Protein AF-A0A7S1SU27-F1 (afdb_monomer_lite)

pLDDT: mean 79.56, std 18.79, range [28.77, 98.06]

InterPro domains:
  IPR039604 Nuclear segregation protein Bfr1 [PTHR31027] (27-181)

Organism: NCBI:txid63592

Sequence (183 aa):
MAESTLVDNGAAAPEVAPVDAPPALPTEKLKRIPKPDETEYNAKFVKLNAEIQSKRARVAEIKEVLDNFHERRKGGGSGEGAELRNKISDEKARFASVLAKKNQLRDQLERINKHRDELRSQAKATKDKNQYMKQEDIDEKMAKLQHKLEHTSLTLNEEKQVLQQLKDLERMRATVDQYADAM

Radius of gyration: 62.74 Å; chains: 1; bounding box: 103×68×158 Å

Structure (mmCIF, N/CA/C/O backbone):
data_AF-A0A7S1SU27-F1
#
_entry.id   AF-A0A7S1SU27-F1
#
loop_
_atom_site.group_PDB
_atom_site.id
_atom_site.type_symbol
_atom_site.label_atom_id
_atom_site.label_alt_id
_atom_site.label_comp_id
_atom_site.label_asym_id
_atom_site.label_entity_id
_atom_site.label_seq_id
_atom_site.pdbx_PDB_ins_code
_atom_site.Cartn_x
_atom_site.Cartn_y
_atom_site.Cartn_z
_atom_site.occupancy
_atom_site.B_iso_or_equiv
_atom_site.auth_seq_id
_atom_site.auth_comp_id
_atom_site.auth_asym_id
_atom_site.auth_atom_id
_atom_site.pdbx_PDB_model_num
ATOM 1 N N . MET A 1 1 ? 49.991 -59.403 -55.247 1.00 41.91 1 MET A N 1
ATOM 2 C CA . MET A 1 1 ? 48.532 -59.586 -55.373 1.00 41.91 1 MET A CA 1
ATOM 3 C C . MET A 1 1 ? 48.075 -58.524 -56.377 1.00 41.91 1 MET A C 1
ATOM 5 O O . MET A 1 1 ? 47.870 -57.396 -55.967 1.00 41.91 1 MET A O 1
ATOM 9 N N . ALA A 1 2 ? 48.234 -58.642 -57.698 1.00 35.25 2 ALA A N 1
ATOM 10 C CA . ALA A 1 2 ? 47.907 -59.711 -58.650 1.00 35.25 2 ALA A CA 1
ATOM 11 C C . ALA A 1 2 ? 46.412 -60.077 -58.648 1.00 35.25 2 ALA A C 1
ATOM 13 O O . ALA A 1 2 ? 45.981 -60.702 -57.690 1.00 35.25 2 ALA A O 1
ATOM 14 N N . GLU A 1 3 ? 45.720 -59.630 -59.713 1.00 34.38 3 GLU A N 1
ATOM 15 C CA . GLU A 1 3 ? 44.517 -60.143 -60.427 1.00 34.38 3 GLU A CA 1
ATOM 16 C C . GLU A 1 3 ? 43.702 -58.926 -60.929 1.00 34.38 3 GLU A C 1
ATOM 18 O O . GLU A 1 3 ? 43.140 -58.195 -60.126 1.00 34.38 3 GLU A O 1
ATOM 23 N N . SER A 1 4 ? 43.762 -58.452 -62.184 1.00 35.06 4 SER A N 1
ATOM 24 C CA . SER A 1 4 ? 43.655 -59.051 -63.534 1.00 35.06 4 SER A CA 1
ATOM 25 C C . SER A 1 4 ? 42.274 -59.616 -63.875 1.00 35.06 4 SER A C 1
ATOM 27 O O . SER A 1 4 ? 41.917 -60.671 -63.379 1.00 35.06 4 SER A O 1
ATOM 29 N N . THR A 1 5 ? 41.568 -58.941 -64.790 1.00 36.16 5 THR A N 1
ATOM 30 C CA . THR A 1 5 ? 40.707 -59.473 -65.879 1.00 36.16 5 THR A CA 1
ATOM 31 C C . THR A 1 5 ? 40.305 -58.249 -66.724 1.00 36.16 5 THR A C 1
ATOM 33 O O . THR A 1 5 ? 39.529 -57.413 -66.283 1.00 36.16 5 THR A O 1
ATOM 36 N N . LEU A 1 6 ? 40.997 -57.864 -67.800 1.00 35.94 6 LEU A N 1
ATOM 37 C CA . LEU A 1 6 ? 41.164 -58.497 -69.115 1.00 35.94 6 LEU A CA 1
ATOM 38 C C . LEU A 1 6 ? 39.844 -58.978 -69.745 1.00 35.94 6 LEU A C 1
ATOM 40 O O . LEU A 1 6 ? 39.336 -60.038 -69.392 1.00 35.94 6 LEU A O 1
ATOM 44 N N . VAL A 1 7 ? 39.355 -58.213 -70.727 1.00 38.84 7 VAL A N 1
ATOM 45 C CA . VAL A 1 7 ? 38.545 -58.720 -71.843 1.00 38.84 7 VAL A CA 1
ATOM 46 C C . VAL A 1 7 ? 39.281 -58.359 -73.134 1.00 38.84 7 VAL A C 1
ATOM 48 O O . VAL A 1 7 ? 39.174 -57.264 -73.677 1.00 38.84 7 VAL A O 1
ATOM 51 N N . ASP A 1 8 ? 40.121 -59.316 -73.502 1.00 31.44 8 ASP A N 1
ATOM 52 C CA . ASP A 1 8 ? 40.536 -59.749 -74.839 1.00 31.44 8 ASP A CA 1
ATOM 53 C C . ASP A 1 8 ? 39.273 -60.311 -75.558 1.00 31.44 8 ASP A C 1
ATOM 55 O O . ASP A 1 8 ? 38.344 -60.733 -74.874 1.00 31.44 8 ASP A O 1
ATOM 59 N N . ASN A 1 9 ? 39.065 -60.399 -76.873 1.00 36.81 9 ASN A N 1
ATOM 60 C CA . ASN A 1 9 ? 39.915 -60.384 -78.058 1.00 36.81 9 ASN A CA 1
ATOM 61 C C . ASN A 1 9 ? 38.996 -60.364 -79.306 1.00 36.81 9 ASN A C 1
ATOM 63 O O . ASN A 1 9 ? 37.795 -60.623 -79.192 1.00 36.81 9 ASN A O 1
ATOM 67 N N . GLY A 1 10 ? 39.573 -60.221 -80.502 1.00 28.77 10 GLY A N 1
ATOM 68 C CA . GLY A 1 10 ? 38.924 -60.613 -81.762 1.00 28.77 10 GLY A CA 1
ATOM 69 C C . GLY A 1 10 ? 39.286 -59.703 -82.938 1.00 28.77 10 GLY A C 1
ATOM 70 O O . GLY A 1 10 ? 38.460 -58.914 -83.370 1.00 28.77 10 GLY A O 1
ATOM 71 N N . ALA A 1 11 ? 40.559 -59.604 -83.323 1.00 29.97 11 ALA A N 1
ATOM 72 C CA . ALA A 1 11 ? 41.249 -60.501 -84.263 1.00 29.97 11 ALA A CA 1
ATOM 73 C C . ALA A 1 11 ? 40.956 -60.193 -85.744 1.00 29.97 11 ALA A C 1
ATOM 75 O O . ALA A 1 11 ? 39.855 -60.430 -86.226 1.00 29.97 11 ALA A O 1
ATOM 76 N N . ALA A 1 12 ? 41.985 -59.716 -86.454 1.00 30.72 12 ALA A N 1
ATOM 77 C CA . ALA A 1 12 ? 42.552 -60.333 -87.664 1.00 30.72 12 ALA A CA 1
ATOM 78 C C . ALA A 1 12 ? 43.347 -59.287 -88.469 1.00 30.72 12 ALA A C 1
ATOM 80 O O . ALA A 1 12 ? 42.782 -58.360 -89.042 1.00 30.72 12 ALA A O 1
ATOM 81 N N . ALA A 1 13 ? 44.667 -59.461 -88.530 1.00 39.56 13 ALA A N 1
ATOM 82 C CA . ALA A 1 13 ? 45.466 -58.989 -89.662 1.00 39.56 13 ALA A CA 1
ATOM 83 C C . ALA A 1 13 ? 45.297 -60.006 -90.811 1.00 39.56 13 ALA A C 1
ATOM 85 O O . ALA A 1 13 ? 45.023 -61.176 -90.516 1.00 39.56 13 ALA A O 1
ATOM 86 N N . PRO A 1 14 ? 45.478 -59.619 -92.089 1.00 42.91 14 PRO A N 1
ATOM 87 C CA . PRO A 1 14 ? 46.850 -59.682 -92.605 1.00 42.91 14 PRO A CA 1
ATOM 88 C C . PRO A 1 14 ? 47.215 -58.663 -93.725 1.00 42.91 14 PRO A C 1
ATOM 90 O O . PRO A 1 14 ? 46.366 -58.151 -94.441 1.00 42.91 14 PRO A O 1
ATOM 93 N N . GLU A 1 15 ? 48.531 -58.451 -93.863 1.00 33.91 15 GLU A N 1
ATOM 94 C CA . GLU A 1 15 ? 49.289 -58.394 -95.135 1.00 33.91 15 GLU A CA 1
ATOM 95 C C . GLU A 1 15 ? 49.381 -57.107 -96.005 1.00 33.91 15 GLU A C 1
ATOM 97 O O . GLU A 1 15 ? 48.492 -56.720 -96.750 1.00 33.91 15 GLU A O 1
ATOM 102 N N . VAL A 1 16 ? 50.568 -56.491 -95.891 1.00 40.72 16 VAL A N 1
ATOM 103 C CA . VAL A 1 16 ? 51.474 -55.833 -96.868 1.00 40.72 16 VAL A CA 1
ATOM 104 C C . VAL A 1 16 ? 50.979 -55.508 -98.297 1.00 40.72 16 VAL A C 1
ATOM 106 O O . VAL A 1 16 ? 50.759 -56.410 -99.094 1.00 40.72 16 VAL A O 1
ATOM 109 N N . ALA A 1 17 ? 51.021 -54.222 -98.684 1.00 37.31 17 ALA A N 1
ATOM 110 C CA . ALA A 1 17 ? 51.898 -53.648 -99.735 1.00 37.31 17 ALA A CA 1
ATOM 111 C C . ALA A 1 17 ? 51.517 -52.175 -100.054 1.00 37.31 17 ALA A C 1
ATOM 113 O O . ALA A 1 17 ? 50.343 -51.818 -99.967 1.00 37.31 17 ALA A O 1
ATOM 114 N N . PRO A 1 18 ? 52.492 -51.300 -100.380 1.00 59.22 18 PRO A N 1
ATOM 115 C CA . PRO A 1 18 ? 52.319 -49.847 -100.512 1.00 59.22 18 PRO A CA 1
ATOM 116 C C . PRO A 1 18 ? 51.858 -49.471 -101.923 1.00 59.22 18 PRO A C 1
ATOM 118 O O . PRO A 1 18 ? 52.180 -50.225 -102.827 1.00 59.22 18 PRO A O 1
ATOM 121 N N . VAL A 1 19 ? 51.198 -48.317 -102.124 1.00 42.12 19 VAL A N 1
ATOM 122 C CA . VAL A 1 19 ? 51.222 -47.514 -103.374 1.00 42.12 19 VAL A CA 1
ATOM 123 C C . VAL A 1 19 ? 50.411 -46.206 -103.200 1.00 42.12 19 VAL A C 1
ATOM 125 O O . VAL A 1 19 ? 49.267 -46.224 -102.758 1.00 42.12 19 VAL A O 1
ATOM 128 N N . ASP A 1 20 ? 51.071 -45.102 -103.567 1.00 38.12 20 ASP A N 1
ATOM 129 C CA . ASP A 1 20 ? 50.595 -43.795 -104.062 1.00 38.12 20 ASP A CA 1
ATOM 130 C C . ASP A 1 20 ? 49.730 -42.824 -103.217 1.00 38.12 20 ASP A C 1
ATOM 132 O O . ASP A 1 20 ? 48.547 -43.017 -102.951 1.00 38.12 20 ASP A O 1
ATOM 136 N N . ALA A 1 21 ? 50.336 -41.660 -102.927 1.00 48.28 21 ALA A N 1
ATOM 137 C CA . ALA A 1 21 ? 49.685 -40.344 -102.763 1.00 48.28 21 ALA A CA 1
ATOM 138 C C . ALA A 1 21 ? 48.963 -39.936 -104.072 1.00 48.28 21 ALA A C 1
ATOM 140 O O . ALA A 1 21 ? 49.440 -40.396 -105.112 1.00 48.28 21 ALA A O 1
ATOM 141 N N . PRO A 1 22 ? 47.919 -39.057 -104.137 1.00 58.88 22 PRO A N 1
ATOM 142 C CA . PRO A 1 22 ? 47.806 -37.678 -103.573 1.00 58.88 22 PRO A CA 1
ATOM 143 C C . PRO A 1 22 ? 46.313 -37.332 -103.171 1.00 58.88 22 PRO A C 1
ATOM 145 O O . PRO A 1 22 ? 45.544 -38.288 -103.121 1.00 58.88 22 PRO A O 1
ATOM 148 N N . PRO A 1 23 ? 45.796 -36.101 -102.846 1.00 51.00 23 PRO A N 1
ATOM 149 C CA . PRO A 1 23 ? 46.215 -34.735 -103.201 1.00 51.00 23 PRO A CA 1
ATOM 150 C C . PRO A 1 23 ? 46.301 -33.699 -102.056 1.00 51.00 23 PRO A C 1
ATOM 152 O O . PRO A 1 23 ? 45.748 -33.833 -100.967 1.00 51.00 23 PRO A O 1
ATOM 155 N N . ALA A 1 24 ? 47.038 -32.625 -102.346 1.00 59.78 24 ALA A N 1
ATOM 156 C CA . ALA A 1 24 ? 47.302 -31.501 -101.459 1.00 59.78 24 ALA A CA 1
ATOM 157 C C . ALA A 1 24 ? 46.032 -30.694 -101.131 1.00 59.78 24 ALA A C 1
ATOM 159 O O . ALA A 1 24 ? 45.360 -30.177 -102.023 1.00 59.78 24 ALA A O 1
ATOM 160 N N . LEU A 1 25 ? 45.751 -30.534 -99.835 1.00 59.53 25 LEU A N 1
ATOM 161 C CA . LEU A 1 25 ? 44.764 -29.580 -99.332 1.00 59.53 25 LEU A CA 1
ATOM 162 C C . LEU A 1 25 ? 45.305 -28.147 -99.503 1.00 59.53 25 LEU A C 1
ATOM 164 O O . LEU A 1 25 ? 46.462 -27.899 -99.146 1.00 59.53 25 LEU A O 1
ATOM 168 N N . PRO A 1 26 ? 44.507 -27.188 -100.006 1.00 59.88 26 PRO A N 1
ATOM 169 C CA . PRO A 1 26 ? 44.929 -25.797 -100.104 1.00 59.88 26 PRO A CA 1
ATOM 170 C C . PRO A 1 26 ? 45.146 -25.214 -98.701 1.00 59.88 26 PRO A C 1
ATOM 172 O O . PRO A 1 26 ? 44.207 -24.881 -97.983 1.00 59.88 26 PRO A O 1
ATOM 175 N N . THR A 1 27 ? 46.410 -25.092 -98.295 1.00 59.31 27 THR A N 1
ATOM 176 C CA . THR A 1 27 ? 46.816 -24.411 -97.061 1.00 59.31 27 THR A CA 1
ATOM 177 C C . THR A 1 27 ? 46.818 -22.902 -97.280 1.00 59.31 27 THR A C 1
ATOM 179 O O . THR A 1 27 ? 47.875 -22.267 -97.345 1.00 59.31 27 THR A O 1
ATOM 182 N N . GLU A 1 28 ? 45.635 -22.307 -97.401 1.00 62.88 28 GLU A N 1
ATOM 183 C CA . GLU A 1 28 ? 45.497 -20.863 -97.250 1.00 62.88 28 GLU A CA 1
ATOM 184 C C . GLU A 1 28 ? 45.669 -20.551 -95.757 1.00 62.88 28 GLU A C 1
ATOM 186 O O . GLU A 1 28 ? 44.796 -20.800 -94.926 1.00 62.88 28 GLU A O 1
ATOM 191 N N . LYS A 1 29 ? 46.879 -20.127 -95.376 1.00 61.28 29 LYS A N 1
ATOM 192 C CA . LYS A 1 29 ? 47.226 -19.825 -93.983 1.00 61.28 29 LYS A CA 1
ATOM 193 C C . LYS A 1 29 ? 46.301 -18.712 -93.485 1.00 61.28 29 LYS A C 1
ATOM 195 O O . LYS A 1 29 ? 46.502 -17.549 -93.829 1.00 61.28 29 LYS A O 1
ATOM 200 N N . LEU A 1 30 ? 45.320 -19.067 -92.653 1.00 65.31 30 LEU A N 1
ATOM 201 C CA . LEU A 1 30 ? 44.521 -18.118 -91.878 1.00 65.31 30 LEU A CA 1
ATOM 202 C C . LEU A 1 30 ? 45.473 -17.104 -91.227 1.00 65.31 30 LEU A C 1
ATOM 204 O O . LEU A 1 30 ? 46.401 -17.488 -90.506 1.00 65.31 30 LEU A O 1
ATOM 208 N N . LYS A 1 31 ? 45.280 -15.811 -91.518 1.00 64.94 31 LYS A N 1
ATOM 209 C CA . LYS A 1 31 ? 46.059 -14.731 -90.900 1.00 64.94 31 LYS A CA 1
ATOM 210 C C . LYS A 1 31 ? 45.922 -14.876 -89.386 1.00 64.94 31 LYS A C 1
ATOM 212 O O . LYS A 1 31 ? 44.816 -14.782 -88.857 1.00 64.94 31 LYS A O 1
ATOM 217 N N . ARG A 1 32 ? 47.035 -15.145 -88.696 1.00 65.56 32 ARG A N 1
ATOM 218 C CA . ARG A 1 32 ? 47.059 -15.204 -87.231 1.00 65.56 32 ARG A CA 1
ATOM 219 C C . ARG A 1 32 ? 46.530 -13.873 -86.706 1.00 65.56 32 ARG A C 1
ATOM 221 O O . ARG A 1 32 ? 47.087 -12.827 -87.035 1.00 65.56 32 ARG A O 1
ATOM 228 N N . ILE A 1 33 ? 45.460 -13.932 -85.919 1.00 65.75 33 ILE A N 1
ATOM 229 C CA . ILE A 1 33 ? 44.966 -12.785 -85.159 1.00 65.75 33 ILE A CA 1
ATOM 230 C C . ILE A 1 33 ? 46.157 -12.270 -84.331 1.00 65.75 33 ILE A C 1
ATOM 232 O O . ILE A 1 33 ? 46.871 -13.097 -83.745 1.00 65.75 33 ILE A O 1
ATOM 236 N N . PRO A 1 34 ? 46.442 -10.956 -84.331 1.00 69.38 34 PRO A N 1
ATOM 237 C CA . PRO A 1 34 ? 47.524 -10.413 -83.522 1.00 69.38 34 PRO A CA 1
ATOM 238 C C . PRO A 1 34 ? 47.291 -10.794 -82.059 1.00 69.38 34 PRO A C 1
ATOM 240 O O . PRO A 1 34 ? 46.158 -10.763 -81.574 1.00 69.38 34 PRO A O 1
ATOM 243 N N . LYS A 1 35 ? 48.362 -11.211 -81.369 1.00 67.25 35 LYS A N 1
ATOM 244 C CA . LYS A 1 35 ? 48.304 -11.451 -79.923 1.00 67.25 35 LYS A CA 1
ATOM 245 C C . LYS A 1 35 ? 47.726 -10.188 -79.268 1.00 67.25 35 LYS A C 1
ATOM 247 O O . LYS A 1 35 ? 48.153 -9.105 -79.664 1.00 67.25 35 LYS A O 1
ATOM 252 N N . PRO A 1 36 ? 46.770 -10.304 -78.329 1.00 72.88 36 PRO A N 1
ATOM 253 C CA . PRO A 1 36 ? 46.255 -9.143 -77.615 1.00 72.88 36 PRO A CA 1
ATOM 254 C C . PRO A 1 36 ? 47.417 -8.310 -77.075 1.00 72.88 36 PRO A C 1
ATOM 256 O O . PRO A 1 36 ? 48.337 -8.884 -76.493 1.00 72.88 36 PRO A O 1
ATOM 259 N N . ASP A 1 37 ? 47.385 -6.993 -77.281 1.00 73.06 37 ASP A N 1
ATOM 260 C CA . ASP A 1 37 ? 48.418 -6.093 -76.774 1.00 73.06 37 ASP A CA 1
ATOM 261 C C . ASP A 1 37 ? 48.481 -6.201 -75.244 1.00 73.06 37 ASP A C 1
ATOM 263 O O . ASP A 1 37 ? 47.636 -5.679 -74.508 1.00 73.06 37 ASP A O 1
ATOM 267 N N . GLU A 1 38 ? 49.486 -6.933 -74.757 1.00 76.75 38 GLU A N 1
ATOM 268 C CA . GLU A 1 38 ? 49.673 -7.257 -73.338 1.00 76.75 38 GLU A CA 1
ATOM 269 C C . GLU A 1 38 ? 49.794 -5.984 -72.488 1.00 76.75 38 GLU A C 1
ATOM 271 O O . GLU A 1 38 ? 49.382 -5.951 -71.330 1.00 76.75 38 GLU A O 1
ATOM 276 N N . THR A 1 39 ? 50.292 -4.899 -73.081 1.00 79.50 39 THR A N 1
ATOM 277 C CA . THR A 1 39 ? 50.416 -3.576 -72.462 1.00 79.50 39 THR A CA 1
ATOM 278 C C . THR A 1 39 ? 49.055 -2.944 -72.167 1.00 79.50 39 THR A C 1
ATOM 280 O O . THR A 1 39 ? 48.822 -2.478 -71.049 1.00 79.50 39 THR A O 1
ATOM 283 N N . GLU A 1 40 ? 48.120 -2.974 -73.119 1.00 81.19 40 GLU A N 1
ATOM 284 C CA . GLU A 1 40 ? 46.766 -2.447 -72.935 1.00 81.19 40 GLU A CA 1
ATOM 285 C C . GLU A 1 40 ? 45.943 -3.308 -71.977 1.00 81.19 40 GLU A C 1
ATOM 287 O O . GLU A 1 40 ? 45.156 -2.791 -71.177 1.00 81.19 40 GLU A O 1
ATOM 292 N N . TYR A 1 41 ? 46.132 -4.626 -72.036 1.00 84.06 41 TYR A N 1
ATOM 293 C CA . TYR A 1 41 ? 45.492 -5.565 -71.123 1.00 84.06 41 TYR A CA 1
ATOM 294 C C . TYR A 1 41 ? 45.966 -5.355 -69.680 1.00 84.06 41 TYR A C 1
ATOM 296 O O . TYR A 1 41 ? 45.142 -5.202 -68.775 1.00 84.06 41 TYR A O 1
ATOM 304 N N . ASN A 1 42 ? 47.279 -5.241 -69.466 1.00 85.69 42 ASN A N 1
ATOM 305 C CA . ASN A 1 42 ? 47.852 -4.962 -68.151 1.00 85.69 42 ASN A CA 1
ATOM 306 C C . ASN A 1 42 ? 47.423 -3.583 -67.629 1.00 85.69 42 ASN A C 1
ATOM 308 O O . ASN A 1 42 ? 47.076 -3.455 -66.455 1.00 85.69 42 ASN A O 1
ATOM 312 N N . ALA A 1 43 ? 47.341 -2.564 -68.490 1.00 86.38 43 ALA A N 1
ATOM 313 C CA . ALA A 1 43 ? 46.811 -1.253 -68.113 1.00 86.38 43 ALA A CA 1
ATOM 314 C C . ALA A 1 43 ? 45.338 -1.319 -67.658 1.00 86.38 43 ALA A C 1
ATOM 316 O O . ALA A 1 43 ? 44.971 -0.689 -66.663 1.00 86.38 43 ALA A O 1
ATOM 317 N N . LYS A 1 44 ? 44.487 -2.100 -68.340 1.00 89.00 44 LYS A N 1
ATOM 318 C CA . LYS A 1 44 ? 43.090 -2.337 -67.925 1.00 89.00 44 LYS A CA 1
ATOM 319 C C . LYS A 1 44 ? 43.015 -3.124 -66.614 1.00 89.00 44 LYS A C 1
ATOM 321 O O . LYS A 1 44 ? 42.213 -2.782 -65.749 1.00 89.00 44 LYS A O 1
ATOM 326 N N . PHE A 1 45 ? 43.879 -4.122 -66.435 1.00 90.75 45 PHE A N 1
ATOM 327 C CA . PHE A 1 45 ? 43.964 -4.917 -65.210 1.00 90.75 45 PHE A CA 1
ATOM 328 C C . PHE A 1 45 ? 44.378 -4.073 -63.998 1.00 90.75 45 PHE A C 1
ATOM 330 O O . PHE A 1 45 ? 43.773 -4.186 -62.935 1.00 90.75 45 PHE A O 1
ATOM 337 N N . VAL A 1 46 ? 45.358 -3.179 -64.151 1.00 92.31 46 VAL A N 1
ATOM 338 C CA . VAL A 1 46 ? 45.772 -2.251 -63.086 1.00 92.31 46 VAL A CA 1
ATOM 339 C C . VAL A 1 46 ? 44.630 -1.304 -62.711 1.00 92.31 46 VAL A C 1
ATOM 341 O O . VAL A 1 46 ? 44.357 -1.133 -61.524 1.00 92.31 46 VAL A O 1
ATOM 344 N N . LYS A 1 47 ? 43.912 -0.747 -63.697 1.00 92.88 47 LYS A N 1
ATOM 345 C CA . LYS A 1 47 ? 42.743 0.118 -63.448 1.00 92.88 47 LYS A CA 1
ATOM 346 C C . LYS A 1 47 ? 41.630 -0.618 -62.697 1.00 92.88 47 LYS A C 1
ATOM 348 O O . LYS A 1 47 ? 41.172 -0.137 -61.665 1.00 92.88 47 LYS A O 1
ATOM 353 N N . LEU A 1 48 ? 41.250 -1.810 -63.160 1.00 93.38 48 LEU A N 1
ATOM 354 C CA . LEU A 1 48 ? 40.222 -2.627 -62.508 1.00 93.38 48 LEU A CA 1
ATOM 355 C C . LEU A 1 48 ? 40.627 -3.032 -61.088 1.00 93.38 48 LEU A C 1
ATOM 357 O O . LEU A 1 48 ? 39.810 -2.964 -60.173 1.00 93.38 48 LEU A O 1
ATOM 361 N N . ASN A 1 49 ? 41.890 -3.402 -60.869 1.00 93.94 49 ASN A N 1
ATOM 362 C CA . ASN A 1 49 ? 42.371 -3.712 -59.525 1.00 93.94 49 ASN A CA 1
ATOM 363 C C . ASN A 1 49 ? 42.373 -2.486 -58.610 1.00 93.94 49 ASN A C 1
ATOM 365 O O . ASN A 1 49 ? 41.996 -2.616 -57.448 1.00 93.94 49 ASN A O 1
ATOM 369 N N . ALA A 1 50 ? 42.735 -1.303 -59.111 1.00 94.12 50 ALA A N 1
ATOM 370 C CA . ALA A 1 50 ? 42.657 -0.070 -58.332 1.00 94.12 50 ALA A CA 1
ATOM 371 C C . ALA A 1 50 ? 41.209 0.234 -57.899 1.00 94.12 50 ALA A C 1
ATOM 373 O O . ALA A 1 50 ? 40.962 0.540 -56.731 1.00 94.12 50 ALA A O 1
ATOM 374 N N . GLU A 1 51 ? 40.235 0.060 -58.797 1.00 95.00 51 GLU A N 1
ATOM 375 C CA . GLU A 1 51 ? 38.811 0.207 -58.470 1.00 95.00 51 GLU A CA 1
ATOM 376 C C . GLU A 1 51 ? 38.324 -0.839 -57.458 1.00 95.00 51 GLU A C 1
ATOM 378 O O . GLU A 1 51 ? 37.574 -0.510 -56.536 1.00 95.00 51 GLU A O 1
ATOM 383 N N . ILE A 1 52 ? 38.756 -2.098 -57.593 1.00 94.75 52 ILE A N 1
ATOM 384 C CA . ILE A 1 52 ? 38.430 -3.169 -56.641 1.00 94.75 52 ILE A CA 1
ATOM 385 C C . ILE A 1 52 ? 38.969 -2.827 -55.253 1.00 94.75 52 ILE A C 1
ATOM 387 O O . ILE A 1 52 ? 38.244 -2.982 -54.270 1.00 94.75 52 ILE A O 1
ATOM 391 N N . GLN A 1 53 ? 40.210 -2.347 -55.157 1.00 95.44 53 GLN A N 1
ATOM 392 C CA . GLN A 1 53 ? 40.799 -1.970 -53.873 1.00 95.44 53 GLN A CA 1
ATOM 393 C C . GLN A 1 53 ? 40.081 -0.770 -53.249 1.00 95.44 53 GLN A C 1
ATOM 395 O O . GLN A 1 53 ? 39.762 -0.813 -52.064 1.00 95.44 53 GLN A O 1
ATOM 400 N N . SER A 1 54 ? 39.719 0.245 -54.042 1.00 95.44 54 SER A N 1
ATOM 401 C CA . SER A 1 54 ? 38.912 1.377 -53.566 1.00 95.44 54 SER A CA 1
ATOM 402 C C . SER A 1 54 ? 37.546 0.927 -53.026 1.00 95.44 54 SER A C 1
ATOM 404 O O . SER A 1 54 ? 37.151 1.302 -51.921 1.00 95.44 54 SER A O 1
ATOM 406 N N . LYS A 1 55 ? 36.840 0.048 -53.750 1.00 95.75 55 LYS A N 1
ATOM 407 C CA . LYS A 1 55 ? 35.546 -0.494 -53.303 1.00 95.75 55 LYS A CA 1
ATOM 408 C C . LYS A 1 55 ? 35.687 -1.373 -52.059 1.00 95.75 55 LYS A C 1
ATOM 410 O O . LYS A 1 55 ? 34.836 -1.307 -51.177 1.00 95.75 55 LYS A O 1
ATOM 415 N N . ARG A 1 56 ? 36.755 -2.171 -51.953 1.00 95.50 56 ARG A N 1
ATOM 416 C CA . ARG A 1 56 ? 37.050 -2.977 -50.755 1.00 95.50 56 ARG A CA 1
ATOM 417 C C . ARG A 1 56 ? 37.334 -2.103 -49.538 1.00 95.50 56 ARG A C 1
ATOM 419 O O . ARG A 1 56 ? 36.783 -2.392 -48.480 1.00 95.50 56 ARG A O 1
ATOM 426 N N . ALA A 1 57 ? 38.110 -1.031 -49.699 1.00 95.69 57 ALA A N 1
ATOM 427 C CA . ALA A 1 57 ? 38.345 -0.050 -48.642 1.00 95.69 57 ALA A CA 1
ATOM 428 C C . ALA A 1 57 ? 37.023 0.575 -48.177 1.00 95.69 57 ALA A C 1
ATOM 430 O O . ALA A 1 57 ? 36.716 0.561 -46.990 1.00 95.69 57 ALA A O 1
ATOM 431 N N . ARG A 1 58 ? 36.161 0.983 -49.119 1.00 95.94 58 ARG A N 1
ATOM 432 C CA . ARG A 1 58 ? 34.844 1.534 -48.782 1.00 95.94 58 ARG A CA 1
ATOM 433 C C . ARG A 1 58 ? 33.945 0.541 -48.042 1.00 95.94 58 ARG A C 1
ATOM 435 O O . ARG A 1 58 ? 33.221 0.921 -47.128 1.00 95.94 58 ARG A O 1
ATOM 442 N N . VAL A 1 59 ? 33.968 -0.733 -48.430 1.00 95.50 59 VAL A N 1
ATOM 443 C CA . VAL A 1 59 ? 33.218 -1.785 -47.729 1.00 95.50 59 VAL A CA 1
ATOM 444 C C . VAL A 1 59 ? 33.766 -2.010 -46.320 1.00 95.50 59 VAL A C 1
ATOM 446 O O . VAL A 1 59 ? 32.970 -2.222 -45.410 1.00 95.50 59 VAL A O 1
ATOM 449 N N . ALA A 1 60 ? 35.085 -1.957 -46.125 1.00 95.62 60 ALA A N 1
ATOM 450 C CA . ALA A 1 60 ? 35.693 -2.059 -44.800 1.00 95.62 60 ALA A CA 1
ATOM 451 C C . ALA A 1 60 ? 35.259 -0.894 -43.896 1.00 95.62 60 ALA A C 1
ATOM 453 O O . ALA A 1 60 ? 34.751 -1.142 -42.809 1.00 95.62 60 ALA A O 1
ATOM 454 N N . GLU A 1 61 ? 35.314 0.346 -44.390 1.00 95.69 61 GLU A N 1
ATOM 455 C CA . GLU A 1 61 ? 34.825 1.529 -43.663 1.00 95.69 61 GLU A CA 1
ATOM 456 C C . GLU A 1 61 ? 33.348 1.394 -43.262 1.00 95.69 61 GLU A C 1
ATOM 458 O O . GLU A 1 61 ? 32.967 1.655 -42.123 1.00 95.69 61 GLU A O 1
ATOM 463 N N . ILE A 1 62 ? 32.488 0.972 -44.196 1.00 95.00 62 ILE A N 1
ATOM 464 C CA . ILE A 1 62 ? 31.054 0.806 -43.921 1.00 95.00 62 ILE A CA 1
ATOM 465 C C . ILE A 1 62 ? 30.827 -0.287 -42.873 1.00 95.00 62 ILE A C 1
ATOM 467 O O . ILE A 1 62 ? 29.960 -0.129 -42.013 1.00 95.00 62 ILE A O 1
ATOM 471 N N . LYS A 1 63 ? 31.595 -1.381 -42.928 1.00 95.75 63 LYS A N 1
ATOM 472 C CA . LYS A 1 63 ? 31.530 -2.446 -41.922 1.00 95.75 63 LYS A CA 1
ATOM 473 C C . LYS A 1 63 ? 31.939 -1.935 -40.549 1.00 95.75 63 LYS A C 1
ATOM 475 O O . LYS A 1 63 ? 31.184 -2.140 -39.614 1.00 95.75 63 LYS A O 1
ATOM 480 N N . GLU A 1 64 ? 33.028 -1.183 -40.439 1.00 94.56 64 GLU A N 1
ATOM 481 C CA . GLU A 1 64 ? 33.437 -0.584 -39.165 1.00 94.56 64 GLU A CA 1
ATOM 482 C C . GLU A 1 64 ? 32.367 0.360 -38.603 1.00 94.56 64 GLU A C 1
ATOM 484 O O . GLU A 1 64 ? 32.079 0.341 -37.408 1.00 94.56 64 GLU A O 1
ATOM 489 N N . VAL A 1 65 ? 31.722 1.172 -39.446 1.00 92.88 65 VAL A N 1
ATOM 490 C CA . VAL A 1 65 ? 30.618 2.042 -39.008 1.00 92.88 65 VAL A CA 1
ATOM 491 C C . VAL A 1 65 ? 29.418 1.221 -38.525 1.00 92.88 65 VAL A C 1
ATOM 493 O O . VAL A 1 65 ? 28.814 1.560 -37.505 1.00 92.88 65 VAL A O 1
ATOM 496 N N . LEU A 1 66 ? 29.073 0.145 -39.234 1.00 89.44 66 LEU A N 1
ATOM 497 C CA . LEU A 1 66 ? 27.980 -0.750 -38.855 1.00 89.44 66 LEU A CA 1
ATOM 498 C C . LEU A 1 66 ? 28.284 -1.514 -37.571 1.00 89.44 66 LEU A C 1
ATOM 500 O O . LEU A 1 66 ? 27.408 -1.594 -36.715 1.00 89.44 66 LEU A O 1
ATOM 504 N N . ASP A 1 67 ? 29.500 -2.023 -37.412 1.00 88.81 67 ASP A N 1
ATOM 505 C CA . ASP A 1 67 ? 29.931 -2.750 -36.223 1.00 88.81 67 ASP A CA 1
ATOM 506 C C . ASP A 1 67 ? 29.933 -1.812 -35.013 1.00 88.81 67 ASP A C 1
ATOM 508 O O . ASP A 1 67 ? 29.294 -2.115 -34.009 1.00 88.81 67 ASP A O 1
ATOM 512 N N . ASN A 1 68 ? 30.468 -0.594 -35.146 1.00 85.56 68 ASN A N 1
ATOM 513 C CA . ASN A 1 68 ? 30.379 0.438 -34.108 1.00 85.56 68 ASN A CA 1
ATOM 514 C C . ASN A 1 68 ? 28.926 0.802 -33.756 1.00 85.56 68 ASN A C 1
ATOM 516 O O . ASN A 1 68 ? 28.584 1.011 -32.588 1.00 85.56 68 ASN A O 1
ATOM 520 N N . PHE A 1 69 ? 28.041 0.895 -34.751 1.00 82.94 69 PHE A N 1
ATOM 521 C CA . PHE A 1 69 ? 26.621 1.156 -34.518 1.00 82.94 69 PHE A CA 1
ATOM 522 C C . PHE A 1 69 ? 25.932 -0.027 -33.824 1.00 82.94 69 PHE A C 1
ATOM 524 O O . PHE A 1 69 ? 25.146 0.165 -32.892 1.00 82.94 69 PHE A O 1
ATOM 531 N N . HIS A 1 70 ? 26.241 -1.254 -34.240 1.00 82.12 70 HIS A N 1
ATOM 532 C CA . HIS A 1 70 ? 25.711 -2.474 -33.650 1.00 82.12 70 HIS A CA 1
ATOM 533 C C . HIS A 1 70 ? 26.223 -2.697 -32.232 1.00 82.12 70 HIS A C 1
ATOM 535 O O . HIS A 1 70 ? 25.423 -3.070 -31.381 1.00 82.12 70 HIS A O 1
ATOM 541 N N . GLU A 1 71 ? 27.485 -2.410 -31.932 1.00 78.81 71 GLU A N 1
ATOM 542 C CA . GLU A 1 71 ? 28.043 -2.461 -30.579 1.00 78.81 71 GLU A CA 1
ATOM 543 C C . GLU A 1 71 ? 27.396 -1.418 -29.671 1.00 78.81 71 GLU A C 1
ATOM 545 O O . GLU A 1 71 ? 26.926 -1.754 -28.582 1.00 78.81 71 GLU A O 1
ATOM 550 N N . ARG A 1 72 ? 27.232 -0.177 -30.153 1.00 72.19 72 ARG A N 1
ATOM 551 C CA . ARG A 1 72 ? 26.467 0.856 -29.437 1.00 72.19 72 ARG A CA 1
ATOM 552 C C . ARG A 1 72 ? 25.022 0.436 -29.193 1.00 72.19 72 ARG A C 1
ATOM 554 O O . ARG A 1 72 ? 24.451 0.820 -28.181 1.00 72.19 72 ARG A O 1
ATOM 561 N N . ARG A 1 73 ? 24.408 -0.347 -30.080 1.00 72.62 73 ARG A N 1
ATOM 562 C CA . ARG A 1 73 ? 23.016 -0.800 -29.930 1.00 72.62 73 ARG A CA 1
ATOM 563 C C . ARG A 1 73 ? 22.884 -2.038 -29.040 1.00 72.62 73 ARG A C 1
ATOM 565 O O . ARG A 1 73 ? 21.997 -2.081 -28.194 1.00 72.62 73 ARG A O 1
ATOM 572 N N . LYS A 1 74 ? 23.765 -3.026 -29.210 1.00 70.31 74 LYS A N 1
ATOM 573 C CA . LYS A 1 74 ? 23.776 -4.316 -28.501 1.00 70.31 74 LYS A CA 1
ATOM 574 C C . LYS A 1 74 ? 24.305 -4.175 -27.074 1.00 70.31 74 LYS A C 1
ATOM 576 O O . LYS A 1 74 ? 23.771 -4.811 -26.175 1.00 70.31 74 LYS A O 1
ATOM 581 N N . GLY A 1 75 ? 25.274 -3.285 -26.854 1.00 59.38 75 GLY A N 1
ATOM 582 C CA . GLY A 1 75 ? 25.739 -2.871 -25.526 1.00 59.38 75 GLY A CA 1
ATOM 583 C C . GLY A 1 75 ? 24.788 -1.904 -24.812 1.00 59.38 75 GLY A C 1
ATOM 584 O O . GLY A 1 75 ? 25.084 -1.447 -23.713 1.00 59.38 75 GLY A O 1
ATOM 585 N N . GLY A 1 76 ? 23.641 -1.583 -25.422 1.00 56.91 76 GLY A N 1
ATOM 586 C CA . GLY A 1 76 ? 22.638 -0.704 -24.845 1.00 56.91 76 GLY A CA 1
ATOM 587 C C . GLY A 1 76 ? 23.157 0.715 -24.627 1.00 56.91 76 GLY A C 1
ATOM 588 O O . GLY A 1 76 ? 23.106 1.193 -23.509 1.00 56.91 76 GLY A O 1
ATOM 589 N N . GLY A 1 77 ? 23.614 1.396 -25.672 1.00 55.50 77 GLY A N 1
ATOM 590 C CA . GLY A 1 77 ? 23.956 2.819 -25.691 1.00 55.50 77 GLY A CA 1
ATOM 591 C C . GLY A 1 77 ? 25.000 3.213 -24.650 1.00 55.50 77 GLY A C 1
ATOM 592 O O . GLY A 1 77 ? 24.653 3.337 -23.485 1.00 55.50 77 GLY A O 1
ATOM 593 N N . SER A 1 78 ? 26.247 3.422 -25.091 1.00 61.22 78 SER A N 1
ATOM 594 C CA . SER A 1 78 ? 27.314 4.193 -24.419 1.00 61.22 78 SER A CA 1
ATOM 595 C C . SER A 1 78 ? 27.064 4.504 -22.938 1.00 61.22 78 SER A C 1
ATOM 597 O O . SER A 1 78 ? 26.205 5.337 -22.685 1.00 61.22 78 SER A O 1
ATOM 599 N N . GLY A 1 79 ? 27.804 3.887 -22.002 1.00 66.50 79 GLY A N 1
ATOM 600 C CA . GLY A 1 79 ? 27.904 4.226 -20.561 1.00 66.50 79 GLY A CA 1
ATOM 601 C C . GLY A 1 79 ? 26.690 4.919 -19.920 1.00 66.50 79 GLY A C 1
ATOM 602 O O . GLY A 1 79 ? 25.891 4.278 -19.241 1.00 66.50 79 GLY A O 1
ATOM 603 N N . GLU A 1 80 ? 26.523 6.214 -20.193 1.00 70.12 80 GLU A N 1
ATOM 604 C CA . GLU A 1 80 ? 25.345 7.041 -19.897 1.00 70.12 80 GLU A CA 1
ATOM 605 C C . GLU A 1 80 ? 23.983 6.360 -20.143 1.00 70.12 80 GLU A C 1
ATOM 607 O O . GLU A 1 80 ? 23.088 6.456 -19.306 1.00 70.12 80 GLU A O 1
ATOM 612 N N . GLY A 1 81 ? 23.788 5.641 -21.253 1.00 77.12 81 GLY A N 1
ATOM 613 C CA . GLY A 1 81 ? 22.523 4.958 -21.543 1.00 77.12 81 GLY A CA 1
ATOM 614 C C . GLY A 1 81 ? 22.243 3.795 -20.587 1.00 77.12 81 GLY A C 1
ATOM 615 O O . GLY A 1 81 ? 21.092 3.569 -20.200 1.00 77.12 81 GLY A O 1
ATOM 616 N N . ALA A 1 82 ? 23.285 3.069 -20.175 1.00 81.81 82 ALA A N 1
ATOM 617 C CA . ALA A 1 82 ? 23.188 2.027 -19.157 1.00 81.81 82 ALA A CA 1
ATOM 618 C C . ALA A 1 82 ? 22.949 2.624 -17.764 1.00 81.81 82 ALA A C 1
ATOM 620 O O . ALA A 1 82 ? 22.072 2.151 -17.043 1.00 81.81 82 ALA A O 1
ATOM 621 N N . GLU A 1 83 ? 23.641 3.710 -17.420 1.00 84.75 83 GLU A N 1
ATOM 622 C CA . GLU A 1 83 ? 23.428 4.435 -16.165 1.00 84.75 83 GLU A CA 1
ATOM 623 C C . GLU A 1 83 ? 22.007 4.989 -16.040 1.00 84.75 83 GLU A C 1
ATOM 625 O O . GLU A 1 83 ? 21.388 4.862 -14.985 1.00 84.75 83 GLU A O 1
ATOM 630 N N . LEU A 1 84 ? 21.453 5.567 -17.109 1.00 86.25 84 LEU A N 1
ATOM 631 C CA . LEU A 1 84 ? 20.074 6.059 -17.121 1.00 86.25 84 LEU A CA 1
ATOM 632 C C . LEU A 1 84 ? 19.066 4.923 -16.922 1.00 86.25 84 LEU A C 1
ATOM 634 O O . LEU A 1 84 ? 18.107 5.082 -16.167 1.00 86.25 84 LEU A O 1
ATOM 638 N N . ARG A 1 85 ? 19.286 3.756 -17.542 1.00 85.88 85 ARG A N 1
ATOM 639 C CA . ARG A 1 85 ? 18.427 2.581 -17.317 1.00 85.88 85 ARG A CA 1
ATOM 640 C C . ARG A 1 85 ? 18.525 2.065 -15.885 1.00 85.88 85 ARG A C 1
ATOM 642 O O . ARG A 1 85 ? 17.489 1.741 -15.309 1.00 85.88 85 ARG A O 1
ATOM 649 N N . ASN A 1 86 ? 19.724 2.044 -15.306 1.00 89.69 86 ASN A N 1
ATOM 650 C CA . ASN A 1 86 ? 19.921 1.669 -13.907 1.00 89.69 86 ASN A CA 1
ATOM 651 C C . ASN A 1 86 ? 19.204 2.652 -12.973 1.00 89.69 86 ASN A C 1
ATOM 653 O O . ASN A 1 86 ? 18.398 2.217 -12.160 1.00 89.69 86 ASN A O 1
ATOM 657 N N . LYS A 1 87 ? 19.355 3.968 -13.181 1.00 93.75 87 LYS A N 1
ATOM 658 C CA . LYS A 1 87 ? 18.627 5.003 -12.421 1.00 93.75 87 LYS A CA 1
ATOM 659 C C . LYS A 1 87 ? 17.109 4.827 -12.512 1.00 93.75 87 LYS A C 1
ATOM 661 O O . LYS A 1 87 ? 16.416 4.915 -11.505 1.00 93.75 87 LYS A O 1
ATOM 666 N N . ILE A 1 88 ? 16.576 4.535 -13.702 1.00 94.38 88 ILE A N 1
ATOM 667 C CA . ILE A 1 88 ? 15.141 4.259 -13.880 1.00 94.38 88 ILE A CA 1
ATOM 668 C C . ILE A 1 88 ? 14.726 2.991 -13.124 1.00 94.38 88 ILE A C 1
ATOM 670 O O . ILE A 1 88 ? 13.654 2.961 -12.520 1.00 94.38 88 ILE A O 1
ATOM 674 N N . SER A 1 89 ? 15.542 1.937 -13.169 1.00 95.31 89 SER A N 1
ATOM 675 C CA . SER A 1 89 ? 15.290 0.698 -12.430 1.00 95.31 89 SER A CA 1
ATOM 676 C C . SER A 1 89 ? 15.285 0.939 -10.917 1.00 95.31 89 SER A C 1
ATOM 678 O O . SER A 1 89 ? 14.371 0.485 -10.228 1.00 95.31 89 SER A O 1
ATOM 680 N N . ASP A 1 90 ? 16.243 1.716 -10.415 1.00 96.69 90 ASP A N 1
ATOM 681 C CA . ASP A 1 90 ? 16.363 2.070 -9.002 1.00 96.69 90 ASP A CA 1
ATOM 682 C C . ASP A 1 90 ? 15.167 2.899 -8.527 1.00 96.69 90 ASP A C 1
ATOM 684 O O . ASP A 1 90 ? 14.575 2.598 -7.490 1.00 96.69 90 ASP A O 1
ATOM 688 N N . GLU A 1 91 ? 14.748 3.901 -9.303 1.00 97.12 91 GLU A N 1
ATOM 689 C CA . GLU A 1 91 ? 13.566 4.708 -8.982 1.00 97.12 91 GLU A CA 1
ATOM 690 C C . GLU A 1 91 ? 12.278 3.878 -9.008 1.00 97.12 91 GLU A C 1
ATOM 692 O O . GLU A 1 91 ? 11.431 4.011 -8.123 1.00 97.12 91 GLU A O 1
ATOM 697 N N . LYS A 1 92 ? 12.143 2.938 -9.952 1.00 97.25 92 LYS A N 1
ATOM 698 C CA . LYS A 1 92 ? 11.020 1.987 -9.957 1.00 97.25 92 LYS A CA 1
ATOM 699 C C . LYS A 1 92 ? 11.023 1.096 -8.715 1.00 97.25 92 LYS A C 1
ATOM 701 O O . LYS A 1 92 ? 9.965 0.888 -8.121 1.00 97.25 92 LYS A O 1
ATOM 706 N N . ALA A 1 93 ? 12.186 0.599 -8.297 1.00 97.62 93 ALA A N 1
ATOM 707 C CA . ALA A 1 93 ? 12.316 -0.219 -7.094 1.00 97.62 93 ALA A CA 1
ATOM 708 C C . ALA A 1 93 ? 11.980 0.582 -5.823 1.00 97.62 93 ALA A C 1
ATOM 710 O O . ALA A 1 93 ? 11.238 0.102 -4.960 1.00 97.62 93 ALA A O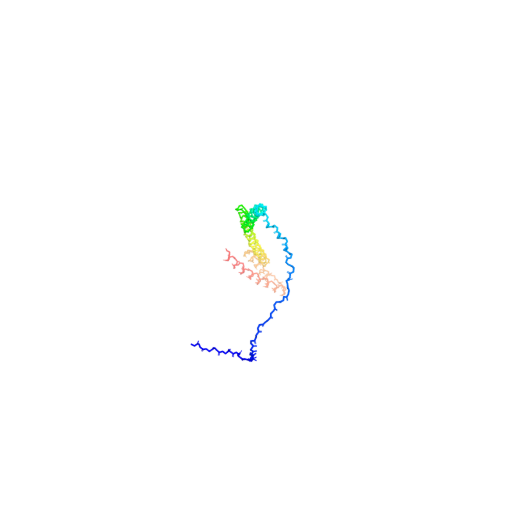 1
ATOM 711 N N . ARG A 1 94 ? 12.452 1.832 -5.730 1.00 97.44 94 ARG A N 1
ATOM 712 C CA . ARG A 1 94 ? 12.108 2.763 -4.642 1.00 97.44 94 ARG A CA 1
ATOM 713 C C . ARG A 1 94 ? 10.611 3.031 -4.598 1.00 97.44 94 ARG A C 1
ATOM 715 O O . ARG A 1 94 ? 10.003 2.901 -3.536 1.00 97.44 94 ARG A O 1
ATOM 722 N N . PHE A 1 95 ? 10.004 3.337 -5.741 1.00 97.81 95 PHE A N 1
ATOM 723 C CA . PHE A 1 95 ? 8.568 3.569 -5.842 1.00 97.81 95 PHE A CA 1
ATOM 724 C C . PHE A 1 95 ? 7.760 2.347 -5.390 1.00 97.81 95 PHE A C 1
ATOM 726 O O . PHE A 1 95 ? 6.855 2.481 -4.566 1.00 97.81 95 PHE A O 1
ATOM 733 N N . ALA A 1 96 ? 8.121 1.148 -5.856 1.00 97.94 96 ALA A N 1
ATOM 734 C CA . ALA A 1 96 ? 7.469 -0.094 -5.446 1.00 97.94 96 ALA A CA 1
ATOM 735 C C . ALA A 1 96 ? 7.593 -0.338 -3.930 1.00 97.94 96 ALA A C 1
ATOM 737 O O . ALA A 1 96 ? 6.605 -0.673 -3.277 1.00 97.94 96 ALA A O 1
ATOM 738 N N . SER A 1 97 ? 8.774 -0.097 -3.350 1.00 97.75 97 SER A N 1
ATOM 739 C CA . SER A 1 97 ? 9.007 -0.202 -1.903 1.00 97.75 97 SER A CA 1
ATOM 740 C C . SER A 1 97 ? 8.136 0.775 -1.105 1.00 97.75 97 SER A C 1
ATOM 742 O O . SER A 1 97 ? 7.493 0.390 -0.127 1.00 97.75 97 SER A O 1
ATOM 744 N N . VAL A 1 98 ? 8.065 2.039 -1.533 1.00 98.06 98 VAL A N 1
ATOM 745 C CA . VAL A 1 98 ? 7.231 3.062 -0.884 1.00 98.06 98 VAL A CA 1
ATOM 746 C C . VAL A 1 98 ? 5.749 2.709 -0.994 1.00 98.06 98 VAL A C 1
ATOM 748 O O . VAL A 1 98 ? 5.012 2.848 -0.018 1.00 98.06 98 VAL A O 1
ATOM 751 N N . LEU A 1 99 ? 5.306 2.206 -2.146 1.00 98.06 99 LEU A N 1
ATOM 752 C CA . LEU A 1 99 ? 3.924 1.784 -2.347 1.00 98.06 99 LEU A CA 1
ATOM 753 C C . LEU A 1 99 ? 3.553 0.596 -1.447 1.00 98.06 99 LEU A C 1
ATOM 755 O O . LEU A 1 99 ? 2.491 0.616 -0.824 1.00 98.06 99 LEU A O 1
ATOM 759 N N . ALA A 1 100 ? 4.440 -0.392 -1.314 1.00 97.94 100 ALA A N 1
ATOM 760 C CA . ALA A 1 100 ? 4.246 -1.522 -0.409 1.00 97.94 100 ALA A CA 1
ATOM 761 C C . ALA A 1 100 ? 4.123 -1.061 1.053 1.00 97.94 100 ALA A C 1
ATOM 763 O O . ALA A 1 100 ? 3.164 -1.424 1.735 1.00 97.94 100 ALA A O 1
ATOM 764 N N . LYS A 1 101 ? 5.022 -0.175 1.510 1.00 97.81 101 LYS A N 1
ATOM 765 C CA . LYS A 1 101 ? 4.957 0.421 2.858 1.00 97.81 101 LYS A CA 1
ATOM 766 C C . LYS A 1 101 ? 3.661 1.200 3.080 1.00 97.81 101 LYS A C 1
ATOM 768 O O . LYS A 1 101 ? 3.040 1.083 4.132 1.00 97.81 101 LYS A O 1
ATOM 773 N N . LYS A 1 102 ? 3.224 1.976 2.085 1.00 98.06 102 LYS A N 1
ATOM 774 C CA . LYS A 1 102 ? 1.969 2.737 2.139 1.00 98.06 102 LYS A CA 1
ATOM 775 C C . LYS A 1 102 ? 0.756 1.822 2.305 1.00 98.06 102 LYS A C 1
ATOM 777 O O . LYS A 1 102 ? -0.137 2.143 3.083 1.00 98.06 102 LYS A O 1
ATOM 782 N N . ASN A 1 103 ? 0.715 0.709 1.577 1.00 98.06 103 ASN A N 1
ATOM 783 C CA . ASN A 1 103 ? -0.376 -0.258 1.680 1.00 98.06 103 ASN A CA 1
ATOM 784 C C . ASN A 1 103 ? -0.361 -0.956 3.044 1.00 98.06 103 ASN A C 1
ATOM 786 O O . ASN A 1 103 ? -1.384 -0.978 3.714 1.00 98.06 103 ASN A O 1
ATOM 790 N N . GLN A 1 104 ? 0.812 -1.373 3.528 1.00 98.06 104 GLN A N 1
ATOM 791 C CA . GLN A 1 104 ? 0.948 -1.945 4.868 1.00 98.06 104 GLN A CA 1
ATOM 792 C C . GLN A 1 104 ? 0.462 -0.986 5.970 1.00 98.06 104 GLN A C 1
ATOM 794 O O . GLN A 1 104 ? -0.265 -1.402 6.869 1.00 98.06 104 GLN A O 1
ATOM 799 N N . LEU A 1 105 ? 0.825 0.301 5.900 1.00 98.06 105 LEU A N 1
ATOM 800 C CA . LEU A 1 105 ? 0.356 1.306 6.862 1.00 98.06 105 LEU A CA 1
ATOM 801 C C . LEU A 1 105 ? -1.160 1.512 6.793 1.00 98.06 105 LEU A C 1
ATOM 803 O O . LEU A 1 105 ? -1.801 1.698 7.825 1.00 98.06 105 LEU A O 1
ATOM 807 N N . ARG A 1 106 ? -1.752 1.467 5.596 1.00 98.06 106 ARG A N 1
ATOM 808 C CA . ARG A 1 106 ? -3.210 1.543 5.437 1.00 98.06 106 ARG A CA 1
ATOM 809 C C . ARG A 1 106 ? -3.911 0.347 6.056 1.00 98.06 106 ARG A C 1
ATOM 811 O O . ARG A 1 106 ? -4.861 0.553 6.801 1.00 98.06 106 ARG A O 1
ATOM 818 N N . ASP A 1 107 ? -3.407 -0.859 5.824 1.00 98.06 107 ASP A N 1
ATOM 819 C CA . ASP A 1 107 ? -3.972 -2.075 6.409 1.00 98.06 107 ASP A CA 1
ATOM 820 C C . ASP A 1 107 ? -3.869 -2.046 7.940 1.00 98.06 107 ASP A C 1
ATOM 822 O O . ASP A 1 107 ? -4.801 -2.436 8.643 1.00 98.06 107 ASP A O 1
ATOM 826 N N . GLN A 1 108 ? -2.753 -1.544 8.480 1.00 97.50 108 GLN A N 1
ATOM 827 C CA . GLN A 1 108 ? -2.584 -1.342 9.921 1.00 97.50 108 GLN A CA 1
ATOM 828 C C . GLN A 1 108 ? -3.581 -0.318 10.475 1.00 97.50 108 GLN A C 1
ATOM 830 O O . GLN A 1 108 ? -4.224 -0.587 11.489 1.00 97.50 108 GLN A O 1
ATOM 835 N N . LEU A 1 109 ? -3.759 0.825 9.805 1.00 97.94 109 LEU A N 1
ATOM 836 C CA . LEU A 1 109 ? -4.742 1.835 10.202 1.00 97.94 109 LEU A CA 1
ATOM 837 C C . LEU A 1 109 ? -6.173 1.299 10.143 1.00 97.94 109 LEU A C 1
ATOM 839 O O . LEU A 1 109 ? -6.958 1.569 11.047 1.00 97.94 109 LEU A O 1
ATOM 843 N N . GLU A 1 110 ? -6.520 0.523 9.117 1.00 98.00 110 GLU A N 1
ATOM 844 C CA . GLU A 1 110 ? -7.840 -0.095 9.009 1.00 98.00 110 GLU A CA 1
ATOM 845 C C . GLU A 1 110 ? -8.087 -1.081 10.155 1.00 98.00 110 GLU A C 1
ATOM 847 O O . GLU A 1 110 ? -9.145 -1.036 10.782 1.00 98.00 110 GLU A O 1
ATOM 852 N N . ARG A 1 111 ? -7.101 -1.922 10.491 1.00 97.50 111 ARG A N 1
ATOM 853 C CA . ARG A 1 111 ? -7.186 -2.843 11.636 1.00 97.50 111 ARG A CA 1
ATOM 854 C C . ARG A 1 111 ? -7.357 -2.099 12.957 1.00 97.50 111 ARG A C 1
ATOM 856 O O . ARG A 1 111 ? -8.220 -2.470 13.746 1.00 97.50 111 ARG A O 1
ATOM 863 N N . ILE A 1 112 ? -6.578 -1.041 13.186 1.00 97.44 112 ILE A N 1
ATOM 864 C CA . ILE A 1 112 ? -6.679 -0.229 14.406 1.00 97.44 112 ILE A CA 1
ATOM 865 C C . ILE A 1 112 ? -8.041 0.466 14.482 1.00 97.44 112 ILE A C 1
ATOM 867 O O . ILE A 1 112 ? -8.655 0.480 15.544 1.00 97.44 112 ILE A O 1
ATOM 871 N N . ASN A 1 113 ? -8.543 1.011 13.371 1.00 96.94 113 ASN A N 1
ATOM 872 C CA . ASN A 1 113 ? -9.858 1.647 13.339 1.00 96.94 113 ASN A CA 1
ATOM 873 C C . ASN A 1 113 ? -10.979 0.643 13.617 1.00 96.94 113 ASN A C 1
ATOM 875 O O . ASN A 1 113 ? -11.825 0.929 14.459 1.00 96.94 113 ASN A O 1
ATOM 879 N N . LYS A 1 114 ? -10.946 -0.547 12.998 1.00 97.25 114 LYS A N 1
ATOM 880 C CA . LYS A 1 114 ? -11.897 -1.631 13.295 1.00 97.25 114 LYS A CA 1
ATOM 881 C C . LYS A 1 114 ? -11.858 -2.009 14.771 1.00 97.25 114 LYS A C 1
ATOM 883 O O . LYS A 1 114 ? -12.895 -2.004 15.420 1.00 97.25 114 LYS A O 1
ATOM 888 N N . HIS A 1 115 ? -10.666 -2.218 15.325 1.00 96.50 115 HIS A N 1
ATOM 889 C CA . HIS A 1 115 ? -10.511 -2.553 16.737 1.00 96.50 115 HIS A CA 1
ATOM 890 C C . HIS A 1 115 ? -11.015 -1.439 17.670 1.00 96.50 115 HIS A C 1
ATOM 892 O O . HIS A 1 115 ? -11.692 -1.697 18.662 1.00 96.50 115 HIS A O 1
ATOM 898 N N . ARG A 1 116 ? -10.742 -0.173 17.339 1.00 96.94 116 ARG A N 1
ATOM 899 C CA . ARG A 1 116 ? -11.249 0.982 18.091 1.00 96.94 116 ARG A CA 1
ATOM 900 C C . ARG A 1 116 ? -12.773 1.057 18.039 1.00 96.94 116 ARG A C 1
ATOM 902 O O . ARG A 1 116 ? -13.402 1.372 19.048 1.00 96.94 116 ARG A O 1
ATOM 909 N N . ASP A 1 117 ? -13.364 0.820 16.876 1.00 96.62 117 ASP A N 1
ATOM 910 C CA . ASP A 1 117 ? -14.811 0.886 16.696 1.00 96.62 117 ASP A CA 1
ATOM 911 C C . ASP A 1 117 ? -15.506 -0.300 17.392 1.00 96.62 117 ASP A C 1
ATOM 913 O O . ASP A 1 117 ? -16.537 -0.105 18.036 1.00 96.62 117 ASP A O 1
ATOM 917 N N . GLU A 1 118 ? -14.890 -1.487 17.392 1.00 96.38 118 GLU A N 1
ATOM 918 C CA . GLU A 1 118 ? -15.295 -2.639 18.208 1.00 96.38 118 GLU A CA 1
ATOM 919 C C . GLU A 1 118 ? -15.246 -2.317 19.704 1.00 96.38 118 GLU A C 1
ATOM 921 O O . GLU A 1 118 ? -16.246 -2.504 20.392 1.00 96.38 118 GLU A O 1
ATOM 926 N N . LEU A 1 119 ? -14.136 -1.766 20.208 1.00 95.00 119 LEU A N 1
ATOM 927 C CA . LEU A 1 119 ? -14.007 -1.360 21.611 1.00 95.00 119 LEU A CA 1
ATOM 928 C C . LEU A 1 119 ? -15.047 -0.306 21.999 1.00 95.00 119 LEU A C 1
ATOM 930 O O . LEU A 1 119 ? -15.647 -0.393 23.067 1.00 95.00 119 LEU A O 1
ATOM 934 N N . ARG A 1 120 ? -15.315 0.677 21.131 1.00 95.12 120 ARG A N 1
ATOM 935 C CA . ARG A 1 120 ? -16.372 1.676 21.361 1.00 95.12 120 ARG A CA 1
ATOM 936 C C . ARG A 1 120 ? -17.757 1.043 21.382 1.00 95.12 120 ARG A C 1
ATOM 938 O O . ARG A 1 120 ? -18.569 1.402 22.232 1.00 95.12 120 ARG A O 1
ATOM 945 N N . SER A 1 121 ? -18.026 0.110 20.473 1.00 94.75 121 SER A N 1
ATOM 946 C CA . SER A 1 121 ? -19.287 -0.628 20.443 1.00 94.75 121 SER A CA 1
ATOM 947 C C . SER A 1 121 ? -19.457 -1.490 21.695 1.00 94.75 121 SER A C 1
ATOM 949 O O . SER A 1 121 ? -20.538 -1.505 22.278 1.00 94.75 121 SER A O 1
ATOM 951 N N . GLN A 1 122 ? -18.398 -2.169 22.143 1.00 90.88 122 GLN A N 1
ATOM 952 C CA . GLN A 1 122 ? -18.392 -2.956 23.376 1.00 90.88 122 GLN A CA 1
ATOM 953 C C . GLN A 1 122 ? -18.592 -2.063 24.601 1.00 90.88 122 GLN A C 1
ATOM 955 O O . GLN A 1 122 ? -19.477 -2.338 25.400 1.00 90.88 122 GLN A O 1
ATOM 960 N N . ALA A 1 123 ? -17.866 -0.948 24.713 1.00 88.44 123 ALA A N 1
ATOM 961 C CA . ALA A 1 123 ? -18.027 0.005 25.809 1.00 88.44 123 ALA A CA 1
ATOM 962 C C . ALA A 1 123 ? -19.450 0.582 25.863 1.00 88.44 123 ALA A C 1
ATOM 964 O O . ALA A 1 123 ? -20.033 0.686 26.942 1.00 88.44 123 ALA A O 1
ATOM 965 N N . LYS A 1 124 ? -20.042 0.907 24.705 1.00 89.75 124 LYS A N 1
ATOM 966 C CA . LYS A 1 124 ? -21.439 1.344 24.627 1.00 89.75 124 LYS A CA 1
ATOM 967 C C . LYS A 1 124 ? -22.398 0.232 25.054 1.00 89.75 124 LYS A C 1
ATOM 969 O O . LYS A 1 124 ? -23.259 0.486 25.881 1.00 89.75 124 LYS A O 1
ATOM 974 N N . ALA A 1 125 ? -22.221 -0.992 24.559 1.00 88.81 125 ALA A N 1
ATOM 975 C CA . ALA A 1 125 ? -23.062 -2.126 24.938 1.00 88.81 125 ALA A CA 1
ATOM 976 C C . ALA A 1 125 ? -22.960 -2.456 26.437 1.00 88.81 125 ALA A C 1
ATOM 978 O O . ALA A 1 125 ? -23.969 -2.769 27.063 1.00 88.81 125 ALA A O 1
ATOM 979 N N . THR A 1 126 ? -21.766 -2.361 27.027 1.00 83.00 126 THR A N 1
ATOM 980 C CA . THR A 1 126 ? -21.557 -2.527 28.471 1.00 83.00 126 THR A CA 1
ATOM 981 C C . THR A 1 126 ? -22.228 -1.405 29.251 1.00 83.00 126 THR A C 1
ATOM 983 O O . THR A 1 126 ? -22.907 -1.685 30.230 1.00 83.00 126 THR A O 1
ATOM 986 N N . LYS A 1 127 ? -22.121 -0.151 28.797 1.00 82.88 127 LYS A N 1
ATOM 987 C CA . LYS A 1 127 ? -22.815 0.984 29.420 1.00 82.88 127 LYS A CA 1
ATOM 988 C C . LYS A 1 127 ? -24.340 0.860 29.326 1.00 82.88 127 LYS A C 1
ATOM 990 O O . LYS A 1 127 ? -25.026 1.146 30.298 1.00 82.88 127 LYS A O 1
ATOM 995 N N . ASP A 1 128 ? -24.865 0.424 28.183 1.00 83.12 128 ASP A N 1
ATOM 996 C CA . ASP A 1 128 ? -26.305 0.242 27.976 1.00 83.12 128 ASP A CA 1
ATOM 997 C C . ASP A 1 128 ? -26.851 -0.914 28.840 1.00 83.12 128 ASP A C 1
ATOM 999 O O . ASP A 1 128 ? -27.969 -0.828 29.344 1.00 83.12 128 ASP A O 1
ATOM 1003 N N . LYS A 1 129 ? -26.059 -1.976 29.062 1.00 80.56 129 LYS A N 1
ATOM 1004 C CA . LYS A 1 129 ? -26.401 -3.075 29.986 1.00 80.56 129 LYS A CA 1
ATOM 1005 C C . LYS A 1 129 ? -26.289 -2.662 31.455 1.00 80.56 129 LYS A C 1
ATOM 1007 O O . LYS A 1 129 ? -27.162 -2.993 32.251 1.00 80.56 129 LYS A O 1
ATOM 1012 N N . ASN A 1 130 ? -25.239 -1.927 31.807 1.00 75.06 130 ASN A N 1
ATOM 1013 C CA . ASN A 1 130 ? -24.964 -1.487 33.169 1.00 75.06 130 ASN A CA 1
ATOM 1014 C C . ASN A 1 130 ? -25.468 -0.054 33.350 1.00 75.06 130 ASN A C 1
ATOM 1016 O O . ASN A 1 130 ? -24.692 0.891 33.376 1.00 75.06 130 ASN A O 1
ATOM 1020 N N . GLN A 1 131 ? -26.784 0.131 33.467 1.00 72.25 131 GLN A N 1
ATOM 1021 C CA . GLN A 1 131 ? -27.359 1.474 33.625 1.00 72.25 131 GLN A CA 1
ATOM 1022 C C . GLN A 1 131 ? -26.876 2.196 34.903 1.00 72.25 131 GLN A C 1
ATOM 1024 O O . GLN A 1 131 ? -26.874 3.426 34.949 1.00 72.25 131 GLN A O 1
ATOM 1029 N N . TYR A 1 132 ? -26.438 1.443 35.917 1.00 73.00 132 TYR A N 1
ATOM 1030 C CA . TYR A 1 132 ? -25.844 1.964 37.148 1.00 73.00 132 TYR A CA 1
ATOM 1031 C C . TYR A 1 132 ? -24.327 1.759 37.106 1.00 73.00 132 TYR A C 1
ATOM 1033 O O . TYR A 1 132 ? -23.850 0.634 36.974 1.00 73.00 132 TYR A O 1
ATOM 1041 N N . MET A 1 133 ? -23.579 2.860 37.176 1.00 66.25 133 MET A N 1
ATOM 1042 C CA . MET A 1 133 ? -22.111 2.860 37.090 1.00 66.25 133 MET A CA 1
ATOM 1043 C C . MET A 1 133 ? -21.440 2.770 38.467 1.00 66.25 133 MET A C 1
ATOM 1045 O O . MET A 1 133 ? -20.262 2.435 38.542 1.00 66.25 133 MET A O 1
ATOM 1049 N N . LYS A 1 134 ? -22.165 3.088 39.548 1.00 78.25 134 LYS A N 1
ATOM 1050 C CA . LYS A 1 134 ? -21.671 3.049 40.928 1.00 78.25 134 LYS A CA 1
ATOM 1051 C C . LYS A 1 134 ? -22.392 1.967 41.722 1.00 78.25 134 LYS A C 1
ATOM 1053 O O . LYS A 1 134 ? -23.604 1.818 41.583 1.00 78.25 134 LYS A O 1
ATOM 1058 N N . GLN A 1 135 ? -21.659 1.276 42.594 1.00 80.38 135 GLN A N 1
ATOM 1059 C CA . GLN A 1 135 ? -22.231 0.323 43.554 1.00 80.38 135 GLN A CA 1
ATOM 1060 C C . GLN A 1 135 ? -23.235 1.013 44.491 1.00 80.38 135 GLN A C 1
ATOM 1062 O O . GLN A 1 135 ? -24.329 0.499 44.696 1.00 80.38 135 GLN A O 1
ATOM 1067 N N . GLU A 1 136 ? -22.915 2.228 44.949 1.00 83.62 136 GLU A N 1
ATOM 1068 C CA . GLU A 1 136 ? -23.777 3.039 45.822 1.00 83.62 136 GLU A CA 1
ATOM 1069 C C . GLU A 1 136 ? -25.172 3.273 45.215 1.00 83.62 136 GLU A C 1
ATOM 1071 O O . GLU A 1 136 ? -26.186 3.102 45.890 1.00 83.62 136 GLU A O 1
ATOM 1076 N N . ASP A 1 137 ? -25.242 3.577 43.913 1.00 84.06 137 ASP A N 1
ATOM 1077 C CA . ASP A 1 137 ? -26.513 3.812 43.214 1.00 84.06 137 ASP A CA 1
ATOM 1078 C C . ASP A 1 137 ? -27.371 2.532 43.131 1.00 84.06 137 ASP A C 1
ATOM 1080 O O . ASP A 1 137 ? -28.607 2.599 43.142 1.00 84.06 137 ASP A O 1
ATOM 1084 N N . ILE A 1 138 ? -26.727 1.360 43.038 1.00 84.12 138 ILE A N 1
ATOM 1085 C CA . ILE A 1 138 ? -27.399 0.052 43.019 1.00 84.12 138 ILE A CA 1
ATOM 1086 C C . ILE A 1 138 ? -27.942 -0.262 44.414 1.00 84.12 138 ILE A C 1
ATOM 1088 O O . ILE A 1 138 ? -29.118 -0.611 44.541 1.00 84.12 138 ILE A O 1
ATOM 1092 N N . ASP A 1 139 ? -27.127 -0.078 45.452 1.00 86.06 139 ASP A N 1
ATOM 1093 C CA . ASP A 1 139 ? -27.494 -0.347 46.844 1.00 86.06 139 ASP A CA 1
ATOM 1094 C C . ASP A 1 139 ? -28.641 0.556 47.315 1.00 86.06 139 ASP A C 1
ATOM 1096 O O . ASP A 1 139 ? -29.621 0.071 47.886 1.00 86.06 139 ASP A O 1
ATOM 1100 N N . GLU A 1 140 ? -28.608 1.851 46.979 1.00 89.19 140 GLU A N 1
ATOM 1101 C CA . GLU A 1 140 ? -29.721 2.763 47.255 1.00 89.19 140 GLU A CA 1
ATOM 1102 C C . GLU A 1 140 ? -31.030 2.302 46.607 1.00 89.19 140 GLU A C 1
ATOM 1104 O O . GLU A 1 140 ? -32.118 2.452 47.176 1.00 89.19 140 GLU A O 1
ATOM 1109 N N . LYS A 1 141 ? -30.958 1.784 45.378 1.00 86.31 141 LYS A N 1
ATOM 1110 C CA . LYS A 1 141 ? -32.146 1.357 44.641 1.00 86.31 141 LYS A CA 1
ATOM 1111 C C . LYS A 1 141 ? -32.679 0.022 45.143 1.00 86.31 141 LYS A C 1
ATOM 1113 O O . LYS A 1 141 ? -33.898 -0.128 45.225 1.00 86.31 141 LYS A O 1
ATOM 1118 N N . MET A 1 142 ? -31.79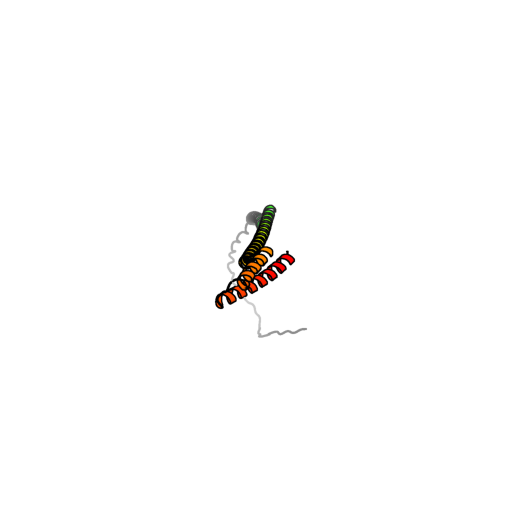8 -0.898 45.537 1.00 88.56 142 MET A N 1
ATOM 1119 C CA . MET A 1 142 ? -32.178 -2.128 46.231 1.00 88.56 142 MET A CA 1
ATOM 1120 C C . MET A 1 142 ? -32.883 -1.810 47.550 1.00 88.56 142 MET A C 1
ATOM 1122 O O . MET A 1 142 ? -33.992 -2.297 47.757 1.00 88.56 142 MET A O 1
ATOM 1126 N N . ALA A 1 143 ? -32.331 -0.911 48.372 1.00 91.25 143 ALA A N 1
ATOM 1127 C CA . ALA A 1 143 ? -32.956 -0.487 49.625 1.00 91.25 143 ALA A CA 1
ATOM 1128 C C . ALA A 1 143 ? -34.344 0.143 49.398 1.00 91.25 143 ALA A C 1
ATOM 1130 O O . ALA A 1 143 ? -35.306 -0.186 50.090 1.00 91.25 143 ALA A O 1
ATOM 1131 N N . LYS A 1 144 ? -34.494 0.993 48.369 1.00 90.25 144 LYS A N 1
ATOM 1132 C CA . LYS A 1 144 ? -35.795 1.584 47.991 1.00 90.25 144 LYS A CA 1
ATOM 1133 C C . LYS A 1 144 ? -36.820 0.528 47.554 1.00 90.25 144 LYS A C 1
ATOM 1135 O O . LYS A 1 144 ? -38.006 0.695 47.832 1.00 90.25 144 LYS A O 1
ATOM 1140 N N . LEU A 1 145 ? -36.405 -0.526 46.847 1.00 89.12 145 LEU A N 1
ATOM 1141 C CA . LEU A 1 145 ? -37.300 -1.607 46.410 1.00 89.12 145 LEU A CA 1
ATOM 1142 C C . LEU A 1 145 ? -37.652 -2.571 47.551 1.00 89.12 145 LEU A C 1
ATOM 1144 O O . LEU A 1 145 ? -38.810 -2.964 47.656 1.00 89.12 145 LEU A O 1
ATOM 1148 N N . GLN A 1 146 ? -36.700 -2.887 48.432 1.00 89.00 146 GLN A N 1
ATOM 1149 C CA . GLN A 1 146 ? -36.931 -3.682 49.644 1.00 89.00 146 GLN A CA 1
ATOM 1150 C C . GLN A 1 146 ? -37.905 -2.975 50.589 1.00 89.00 146 GLN A C 1
ATOM 1152 O O . GLN A 1 146 ? -38.913 -3.553 50.977 1.00 89.00 146 GLN A O 1
ATOM 1157 N N . HIS A 1 147 ? -37.699 -1.680 50.837 1.00 89.88 147 HIS A N 1
ATOM 1158 C CA . HIS A 1 147 ? -38.622 -0.880 51.640 1.00 89.88 147 HIS A CA 1
ATOM 1159 C C . HIS A 1 147 ? -40.035 -0.833 51.030 1.00 89.88 147 HIS A C 1
ATOM 1161 O O . HIS A 1 147 ? -41.031 -0.819 51.750 1.00 89.88 147 HIS A O 1
ATOM 1167 N N . LYS A 1 148 ? -40.164 -0.811 49.694 1.00 87.50 148 LYS A N 1
ATOM 1168 C CA . LYS A 1 148 ? -41.478 -0.917 49.036 1.00 87.50 148 LYS A CA 1
ATOM 1169 C C . LYS A 1 148 ? -42.115 -2.289 49.264 1.00 87.50 148 LYS A C 1
ATOM 1171 O O . LYS A 1 148 ? -43.296 -2.339 49.582 1.00 87.50 148 LYS A O 1
ATOM 1176 N N . LEU A 1 149 ? -41.357 -3.374 49.145 1.00 85.75 149 LEU A N 1
ATOM 1177 C CA . LEU A 1 149 ? -41.840 -4.728 49.441 1.00 85.75 149 LEU A CA 1
ATOM 1178 C C . LEU A 1 149 ? -42.328 -4.869 50.890 1.00 85.75 149 LEU A C 1
ATOM 1180 O O . LEU A 1 149 ? -43.379 -5.450 51.128 1.00 85.75 149 LEU A O 1
ATOM 1184 N N . GLU A 1 150 ? -41.588 -4.313 51.846 1.00 85.75 150 GLU A N 1
ATOM 1185 C CA . GLU A 1 150 ? -41.879 -4.462 53.277 1.00 85.75 150 GLU A CA 1
ATOM 1186 C C . GLU A 1 150 ? -43.024 -3.563 53.764 1.00 85.75 150 GLU A C 1
ATOM 1188 O O . GLU A 1 150 ? -43.764 -3.939 54.674 1.00 85.75 150 GLU A O 1
ATOM 1193 N N . HIS A 1 151 ? -43.189 -2.376 53.170 1.00 84.81 151 HIS A N 1
ATOM 1194 C CA . HIS A 1 151 ? -44.095 -1.346 53.693 1.00 84.81 151 HIS A CA 1
ATOM 1195 C C . HIS A 1 151 ? -45.257 -0.966 52.767 1.00 84.81 15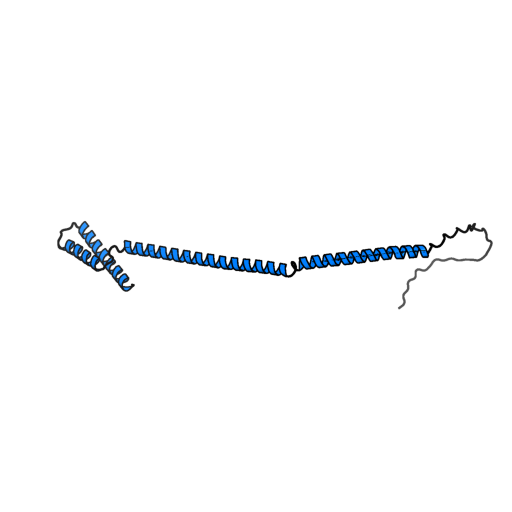1 HIS A C 1
ATOM 1197 O O . HIS A 1 151 ? -46.071 -0.122 53.144 1.00 84.81 151 HIS A O 1
ATOM 1203 N N . THR A 1 152 ? -45.379 -1.564 51.577 1.00 83.19 152 THR A N 1
ATOM 1204 C CA . THR A 1 152 ? -46.536 -1.342 50.693 1.00 83.19 152 THR A CA 1
ATOM 1205 C C . THR A 1 152 ? -47.186 -2.655 50.275 1.00 83.19 152 THR A C 1
ATOM 1207 O O . THR A 1 152 ? -46.514 -3.587 49.850 1.00 83.19 152 THR A O 1
ATOM 1210 N N . SER A 1 153 ? -48.517 -2.730 50.370 1.00 76.56 153 SER A N 1
ATOM 1211 C CA . SER A 1 153 ? -49.283 -3.871 49.862 1.00 76.56 153 SER A CA 1
ATOM 1212 C C . SER A 1 153 ? -49.397 -3.770 48.339 1.00 76.56 153 SER A C 1
ATOM 1214 O O . SER A 1 153 ? -50.252 -3.048 47.819 1.00 76.56 153 SER A O 1
ATOM 1216 N N . LEU A 1 154 ? -48.503 -4.456 47.635 1.00 78.81 154 LEU A N 1
ATOM 1217 C CA . LEU A 1 154 ? -48.483 -4.564 46.177 1.00 78.81 154 LEU A CA 1
ATOM 1218 C C . LEU A 1 154 ? -49.406 -5.690 45.695 1.00 78.81 154 LEU A C 1
ATOM 1220 O O . LEU A 1 154 ? -49.713 -6.629 46.430 1.00 78.81 154 LEU A O 1
ATOM 1224 N N . THR A 1 155 ? -49.842 -5.625 44.437 1.00 86.62 155 THR A N 1
ATOM 1225 C CA . THR A 1 155 ? -50.503 -6.775 43.806 1.00 86.62 155 THR A CA 1
ATOM 1226 C C . THR A 1 155 ? -49.486 -7.888 43.531 1.00 86.62 155 THR A C 1
ATOM 1228 O O . THR A 1 155 ? -48.306 -7.628 43.304 1.00 86.62 155 THR A O 1
ATOM 1231 N N . LEU A 1 156 ? -49.938 -9.144 43.471 1.00 83.75 156 LEU A N 1
ATOM 1232 C CA . LEU A 1 156 ? -49.060 -10.314 43.295 1.00 83.75 156 LEU A CA 1
ATOM 1233 C C . LEU A 1 156 ? -48.192 -10.244 42.016 1.00 83.75 156 LEU A C 1
ATOM 1235 O O . LEU A 1 156 ? -47.078 -10.767 41.963 1.00 83.75 156 LEU A O 1
ATOM 1239 N N . ASN A 1 157 ? -48.683 -9.555 40.980 1.00 87.50 157 ASN A N 1
ATOM 1240 C CA . ASN A 1 157 ? -47.933 -9.303 39.748 1.00 87.50 157 ASN A CA 1
ATOM 1241 C C . ASN A 1 157 ? -46.840 -8.240 39.931 1.00 87.50 157 ASN A C 1
ATOM 1243 O O . ASN A 1 157 ? -45.737 -8.409 39.412 1.00 87.50 157 ASN A O 1
ATOM 1247 N N . GLU A 1 158 ? -47.130 -7.164 40.660 1.00 86.75 158 GLU A N 1
ATOM 1248 C CA . GLU A 1 158 ? -46.163 -6.103 40.962 1.00 86.75 158 GLU A CA 1
ATOM 1249 C C . GLU A 1 158 ? -45.079 -6.606 41.914 1.00 86.75 158 GLU A C 1
ATOM 1251 O O . GLU A 1 158 ? -43.900 -6.363 41.680 1.00 86.75 158 GLU A O 1
ATOM 1256 N N . GLU A 1 159 ? -45.450 -7.387 42.927 1.00 85.81 159 GLU A N 1
ATOM 1257 C CA . GLU A 1 159 ? -44.516 -8.011 43.865 1.00 85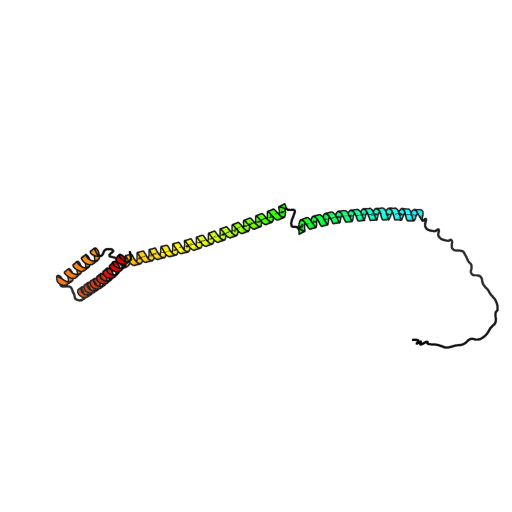.81 159 GLU A CA 1
ATOM 1258 C C . GLU A 1 159 ? -43.515 -8.920 43.132 1.00 85.81 159 GLU A C 1
ATOM 1260 O O . GLU A 1 159 ? -42.300 -8.824 43.321 1.00 85.81 159 GLU A O 1
ATOM 1265 N N . LYS A 1 160 ? -44.003 -9.727 42.179 1.00 89.75 160 LYS A N 1
ATOM 1266 C CA . LYS A 1 160 ? -43.153 -10.552 41.311 1.00 89.75 160 LYS A CA 1
ATOM 1267 C C . LYS A 1 160 ? -42.229 -9.714 40.420 1.00 89.75 160 LYS A C 1
ATOM 1269 O O . LYS A 1 160 ? -41.076 -10.099 40.220 1.00 89.75 160 LYS A O 1
ATOM 1274 N N . GLN A 1 161 ? -42.706 -8.592 39.877 1.00 89.81 161 GLN A N 1
ATOM 1275 C CA . GLN A 1 161 ? -41.871 -7.684 39.082 1.00 89.81 161 GLN A CA 1
ATOM 1276 C C . GLN A 1 161 ? -40.779 -7.026 39.931 1.00 89.81 161 GLN A C 1
ATOM 1278 O O . GLN A 1 161 ? -39.631 -6.972 39.494 1.00 89.81 161 GLN A O 1
ATOM 1283 N N . VAL A 1 162 ? -41.100 -6.580 41.147 1.00 89.12 162 VAL A N 1
ATOM 1284 C CA . VAL A 1 162 ? -40.129 -5.983 42.075 1.00 89.12 162 VAL A CA 1
ATOM 1285 C C . VAL A 1 162 ? -39.074 -7.009 42.498 1.00 89.12 162 VAL A C 1
ATOM 1287 O O . VAL A 1 162 ? -37.885 -6.700 42.488 1.00 89.12 162 VAL A O 1
ATOM 1290 N N . LEU A 1 163 ? -39.470 -8.254 42.782 1.00 88.56 163 LEU A N 1
ATOM 1291 C CA . LEU A 1 163 ? -38.530 -9.341 43.079 1.00 88.56 163 LEU A CA 1
ATOM 1292 C C . LEU A 1 163 ? -37.613 -9.670 41.893 1.00 88.56 163 LEU A C 1
ATOM 1294 O O . LEU A 1 163 ? -36.434 -9.963 42.087 1.00 88.56 163 LEU A O 1
ATOM 1298 N N . GLN A 1 164 ? -38.131 -9.618 40.663 1.00 90.81 164 GLN A N 1
ATOM 1299 C CA . GLN A 1 164 ? -37.314 -9.802 39.464 1.00 90.81 164 GLN A CA 1
ATOM 1300 C C . GLN A 1 164 ? -36.307 -8.655 39.301 1.00 90.81 164 GLN A C 1
ATOM 1302 O O . GLN A 1 164 ? -35.131 -8.915 39.063 1.00 90.81 164 GLN A O 1
ATOM 1307 N N . GLN A 1 165 ? -36.739 -7.409 39.518 1.00 87.69 165 GLN A N 1
ATOM 1308 C CA . GLN A 1 165 ? -35.861 -6.235 39.499 1.00 87.69 165 GLN A CA 1
ATOM 1309 C C . GLN A 1 165 ? -34.760 -6.313 40.564 1.00 87.69 165 GLN A C 1
ATOM 1311 O O . GLN A 1 165 ? -33.622 -5.962 40.273 1.00 87.69 165 GLN A O 1
ATOM 1316 N N . LEU A 1 166 ? -35.066 -6.808 41.768 1.00 89.06 166 LEU A N 1
ATOM 1317 C CA . LEU A 1 166 ? -34.074 -7.039 42.826 1.00 89.06 166 LEU A CA 1
ATOM 1318 C C . LEU A 1 166 ? -33.004 -8.046 42.392 1.00 89.06 166 LEU A C 1
ATOM 1320 O O . LEU A 1 166 ? -31.817 -7.749 42.478 1.00 89.06 166 LEU A O 1
ATOM 1324 N N . LYS A 1 167 ? -33.414 -9.193 41.837 1.00 89.81 167 LYS A N 1
ATOM 1325 C CA . LYS A 1 167 ? -32.479 -10.208 41.319 1.00 89.81 167 LYS A CA 1
ATOM 1326 C C . LYS A 1 167 ? -31.618 -9.682 40.174 1.00 89.81 167 LYS A C 1
ATOM 1328 O O . LYS A 1 167 ? -30.449 -10.046 40.059 1.00 89.81 167 LYS A O 1
ATOM 1333 N N . ASP A 1 168 ? -32.190 -8.851 39.309 1.00 87.50 168 ASP A N 1
ATOM 1334 C CA . ASP A 1 168 ? -31.449 -8.248 38.205 1.00 87.50 168 ASP A CA 1
ATOM 1335 C C . ASP A 1 168 ? -30.443 -7.199 38.720 1.00 87.50 168 ASP A C 1
ATOM 1337 O O . ASP A 1 168 ? -29.301 -7.194 38.265 1.00 87.50 168 ASP A O 1
ATOM 1341 N N . LEU A 1 169 ? -30.796 -6.395 39.733 1.00 86.88 169 LEU A N 1
ATOM 1342 C CA . LEU A 1 169 ? -29.873 -5.463 40.402 1.00 86.88 169 LEU A CA 1
ATOM 1343 C C . LEU A 1 169 ? -28.742 -6.181 41.160 1.00 86.88 169 LEU A C 1
ATOM 1345 O O . LEU A 1 169 ? -27.597 -5.741 41.085 1.00 86.88 169 LEU A O 1
ATOM 1349 N N . GLU A 1 170 ? -29.017 -7.309 41.819 1.00 87.50 170 GLU A N 1
ATOM 1350 C CA . GLU A 1 170 ? -27.985 -8.145 42.456 1.00 87.50 170 GLU A CA 1
ATOM 1351 C C . GLU A 1 170 ? -26.982 -8.695 41.431 1.00 87.50 170 GLU A C 1
ATOM 1353 O O . GLU A 1 170 ? -25.770 -8.674 41.656 1.00 87.50 170 GLU A O 1
ATOM 1358 N N . ARG A 1 171 ? -27.466 -9.137 40.262 1.00 86.50 171 ARG A N 1
ATOM 1359 C CA . ARG A 1 171 ? -26.597 -9.555 39.149 1.00 86.50 171 ARG A CA 1
ATOM 1360 C C . ARG A 1 171 ? -25.761 -8.391 38.627 1.00 86.50 171 ARG A C 1
ATOM 1362 O O . ARG A 1 171 ? -24.574 -8.575 38.373 1.00 86.50 171 ARG A O 1
ATOM 1369 N N . MET A 1 172 ? -26.356 -7.204 38.492 1.00 82.88 172 MET A N 1
ATOM 1370 C CA . MET A 1 172 ? -25.633 -5.999 38.079 1.00 82.88 172 MET A CA 1
ATOM 1371 C C . MET A 1 172 ? -24.537 -5.632 39.084 1.00 82.88 172 MET A C 1
ATOM 1373 O O . MET A 1 172 ? -23.422 -5.334 38.661 1.00 82.88 172 MET A O 1
ATOM 1377 N N . ARG A 1 173 ? -24.800 -5.732 40.393 1.00 84.81 173 ARG A N 1
ATOM 1378 C CA . ARG A 1 173 ? -23.789 -5.520 41.438 1.00 84.81 173 ARG A CA 1
ATOM 1379 C C . ARG A 1 173 ? -22.591 -6.450 41.253 1.00 84.81 173 ARG A C 1
ATOM 1381 O O . ARG A 1 173 ? -21.474 -5.966 41.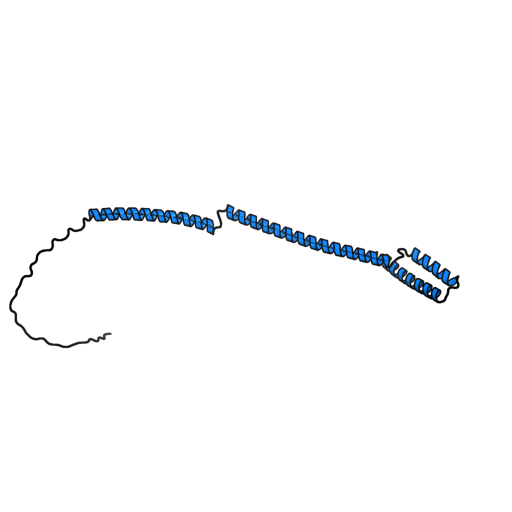137 1.00 84.81 173 ARG A O 1
ATOM 1388 N N . ALA A 1 174 ? -22.827 -7.753 41.088 1.00 84.38 174 ALA A N 1
ATOM 1389 C CA . ALA A 1 174 ? -21.748 -8.717 40.856 1.00 84.38 174 ALA A CA 1
ATOM 1390 C C . ALA A 1 174 ? -20.928 -8.404 39.589 1.00 84.38 174 ALA A C 1
ATOM 1392 O O . ALA A 1 174 ? -19.710 -8.571 39.581 1.00 84.38 174 ALA A O 1
ATOM 1393 N N . THR A 1 175 ? -21.570 -7.924 38.516 1.00 81.31 175 THR A N 1
ATOM 1394 C CA . THR A 1 175 ? -20.845 -7.517 37.299 1.00 81.31 175 THR A CA 1
ATOM 1395 C C . THR A 1 175 ? -20.048 -6.225 37.471 1.00 81.31 175 THR A C 1
ATOM 1397 O O . THR A 1 175 ? -18.998 -6.085 36.851 1.00 81.31 175 THR A O 1
ATOM 1400 N N . VAL A 1 176 ? -20.527 -5.286 38.293 1.00 81.94 176 VAL A N 1
ATOM 1401 C CA . VAL A 1 176 ? -19.811 -4.042 38.604 1.00 81.94 176 VAL A CA 1
ATOM 1402 C C . VAL A 1 176 ? -18.613 -4.335 39.506 1.00 81.94 176 VAL A C 1
ATOM 1404 O O . VAL A 1 176 ? -17.542 -3.807 39.234 1.00 81.94 176 VAL A O 1
ATOM 1407 N N . ASP A 1 177 ? -18.751 -5.229 40.488 1.00 83.25 177 ASP A N 1
ATOM 1408 C CA . ASP A 1 177 ? -17.650 -5.683 41.351 1.00 83.25 177 ASP A CA 1
ATOM 1409 C C . ASP A 1 177 ? -16.528 -6.322 40.516 1.00 83.25 177 ASP A C 1
ATOM 1411 O O . ASP A 1 177 ? -15.376 -5.906 40.591 1.00 83.25 177 ASP A O 1
ATOM 1415 N N . GLN A 1 178 ? -16.877 -7.243 39.609 1.00 80.94 178 GLN A N 1
ATOM 1416 C CA . GLN A 1 178 ? -15.913 -7.860 38.684 1.00 80.94 178 GLN A CA 1
ATOM 1417 C C . GLN A 1 178 ? -15.214 -6.844 37.772 1.00 80.94 178 GLN A C 1
ATOM 1419 O O . GLN A 1 178 ? -14.072 -7.058 37.372 1.00 80.94 178 GLN A O 1
ATOM 1424 N N . TYR A 1 179 ? -15.897 -5.758 37.406 1.00 75.44 179 TYR A N 1
ATOM 1425 C CA . TYR A 1 179 ? -15.325 -4.710 36.566 1.00 75.44 179 TYR A CA 1
ATOM 1426 C C . TYR A 1 179 ? -14.441 -3.744 37.366 1.00 75.44 179 TYR A C 1
ATOM 1428 O O . TYR A 1 179 ? -13.451 -3.254 36.832 1.00 75.44 179 TYR A O 1
ATOM 1436 N N . ALA A 1 180 ? -14.784 -3.484 38.630 1.00 77.12 180 ALA A N 1
ATOM 1437 C CA . ALA A 1 180 ? -13.968 -2.704 39.554 1.00 77.12 180 ALA A CA 1
ATOM 1438 C C . ALA A 1 180 ? -12.666 -3.433 39.921 1.00 77.12 180 ALA A C 1
ATOM 1440 O O . ALA A 1 180 ? -11.637 -2.780 40.030 1.00 77.12 180 ALA A O 1
ATOM 1441 N N . ASP A 1 181 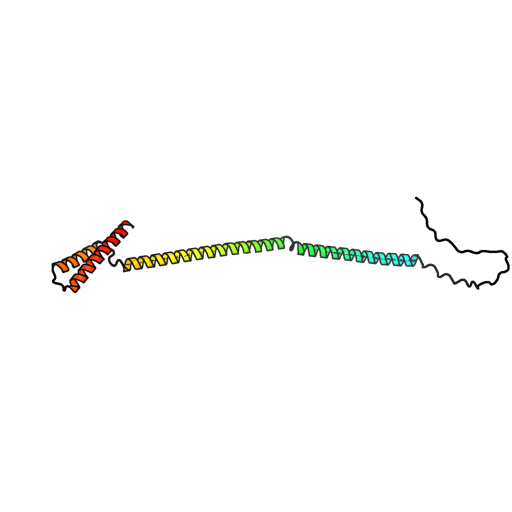? -12.697 -4.764 40.037 1.00 75.75 181 ASP A N 1
ATOM 1442 C CA . ASP A 1 181 ? -11.509 -5.590 40.303 1.00 75.75 181 ASP A CA 1
ATOM 1443 C C . ASP A 1 181 ? -10.607 -5.784 39.066 1.00 75.75 181 ASP A C 1
ATOM 1445 O O . ASP A 1 181 ? -9.423 -6.100 39.195 1.00 75.75 181 ASP A O 1
ATOM 1449 N N . ALA A 1 182 ? -11.164 -5.651 37.856 1.00 65.12 182 ALA A N 1
ATOM 1450 C CA . ALA A 1 182 ? -10.446 -5.837 36.591 1.00 65.12 182 ALA A CA 1
ATOM 1451 C C . ALA A 1 182 ? -9.825 -4.546 36.017 1.00 65.12 182 ALA A C 1
ATOM 1453 O O . ALA A 1 182 ? -9.059 -4.626 35.051 1.00 65.12 182 ALA A O 1
ATOM 1454 N N . MET A 1 183 ? -10.181 -3.382 36.570 1.00 49.00 183 MET A N 1
ATOM 1455 C CA . MET A 1 183 ? -9.615 -2.057 36.265 1.00 49.00 183 MET A CA 1
ATOM 1456 C C . MET A 1 183 ? -8.482 -1.716 37.231 1.00 49.00 183 MET A C 1
ATOM 1458 O O . MET A 1 183 ? -7.485 -1.128 36.753 1.00 49.00 183 MET A O 1
#

Foldseek 3Di:
DDDDDDDDDDDDDDDDDDDDDDDDDPCPPDDPDPDPPVVVVVVVVVVVVVVVVVVVVVVVVVVVVVVVVVCCVVVQHDPVRVVVVVVVVVVVVVVVVVVVVVVVVVVVVVVVVVVVVVVVVVVVVVCVLLVDLDLVVLVVVLVVLVCCLVPPDDDPVVNVVSVVVNVSSVVSNVVNVVVVVVD

Secondary structure (DSSP, 8-state):
-----------------------------PPPPPPP-HHHHHHHHHHHHHHHHHHHHHHHHHHHHHHHHHHHHHTTSTTHHHHHHHHHHHHHHHHHHHHHHHHHHHHHHHHHHHHHHHHHHHHHHHHHH----SHHHHHHHHHHHHHHHHHS---HHHHHHHHHHHHHHHHHHHHHHHHHHH-